Protein AF-A0A7Y5F0A9-F1 (afdb_monomer)

pLDDT: mean 89.22, std 11.42, range [37.16, 97.88]

Mean predicted aligned error: 9.32 Å

Nearest PDB structures (foldseek):
  7fz5-assembly1_A  TM=6.599E-01  e=3.466E+00  Homo sapiens
  3g5o-assembly1_C  TM=4.414E-01  e=1.499E+00  Mycobacterium tuberculosis H37Rv
  2ism-assembly1_A  TM=5.403E-01  e=3.665E+00  Thermus thermophilus HB8
  2la7-assembly1_A  TM=4.192E-01  e=3.466E+00  Paraburkholderia xenovorans LB400
  3g5o-assembly1_B  TM=4.591E-01  e=5.730E+00  Mycobacterium tuberculosis H37Rv

Radius of gyration: 37.08 Å; Cα contacts (8 Å, |Δi|>4): 409; chains: 1; bounding box: 108×44×101 Å

Secondary structure (DSSP, 8-state):
-------------------HHHHHHHS-B---TTTTTS--GGGS-GGGEEE-TTT--EEEEEE-TTS-EEEEETHHHH-GGG--SHHHHHHHHHHHHHHHSS--TTGGGSHHHHHHHHHHHHHHHHHHHHHHHHHH--HHHHHH----TT-HHHHHHHHHHHHHHHHHHHHHHHHHH-GGGTTTTTPEEEETTEEEEEEGGGGGHHHHTTB-TTT-PBPPGGGEEEEE-SSSEEEEEEETTEEEEEEEEEETTEEEEEEEEETTEEESSSHHHHHHHHHHHHHPPPPTT---HHHHHT-

Sequence (299 aa):
MKIKLTLTLVVIGFWACTSPQERASKTPVKNVCPDLGKLDEKQINPEAMFQDEHSREKLIAVQTKGNGIKFYDSYYFFNALKITEKFGFDKFTQIYLEVCGGESPNINSIPFVISEKEKRERFAKEETEWKKILKSKNLKTIYDWNPSEENTDLKKIVDKDWSELVNAKVLKYCKKTFPAFASKCEMSIVDSGGDTGYQLYHLFRISALARNPNTGEKIGKEEQKLISTNLGLEVYFNNDGREVSIVFKEFSRKLAIKGIKANGDYNPNGWEFLKNPLFESLSQYPKSDSWDFEFIDKI

Structure (mmCIF, N/CA/C/O backbone):
data_AF-A0A7Y5F0A9-F1
#
_entry.id   AF-A0A7Y5F0A9-F1
#
loop_
_atom_site.group_PDB
_atom_site.id
_atom_site.type_symbol
_atom_site.label_atom_id
_atom_site.label_alt_id
_atom_site.label_comp_id
_atom_site.label_asym_id
_atom_site.label_entity_id
_atom_site.label_seq_id
_atom_site.pdbx_PDB_ins_code
_atom_site.Cartn_x
_atom_site.Cartn_y
_atom_site.Cartn_z
_atom_site.occupancy
_atom_site.B_iso_or_equiv
_atom_site.auth_seq_id
_atom_site.auth_comp_id
_atom_site.auth_asym_id
_atom_site.auth_atom_id
_atom_site.pdbx_PDB_model_num
ATOM 1 N N . MET A 1 1 ? 83.064 -29.794 -60.040 1.00 41.25 1 MET A N 1
ATOM 2 C CA . MET A 1 1 ? 81.750 -29.975 -59.388 1.00 41.25 1 MET A CA 1
ATOM 3 C C . MET A 1 1 ? 81.476 -28.751 -58.516 1.00 41.25 1 MET A C 1
ATOM 5 O O . MET A 1 1 ? 82.149 -28.574 -57.512 1.00 41.25 1 MET A O 1
ATOM 9 N N . LYS A 1 2 ? 80.599 -27.839 -58.950 1.00 37.16 2 LYS A N 1
ATOM 10 C CA . LYS A 1 2 ? 80.151 -26.672 -58.169 1.00 37.16 2 LYS A CA 1
ATOM 11 C C . LYS A 1 2 ? 78.644 -26.558 -58.366 1.00 37.16 2 LYS A C 1
ATOM 13 O O . LYS A 1 2 ? 78.195 -26.145 -59.429 1.00 37.16 2 LYS A O 1
ATOM 18 N N . ILE A 1 3 ? 77.885 -27.005 -57.373 1.00 41.59 3 ILE A N 1
ATOM 19 C CA . ILE A 1 3 ? 76.426 -26.911 -57.356 1.00 41.59 3 ILE A CA 1
ATOM 20 C C . ILE A 1 3 ? 76.093 -25.485 -56.910 1.00 41.59 3 ILE A C 1
ATOM 22 O O . ILE A 1 3 ? 76.375 -25.107 -55.775 1.00 41.59 3 ILE A O 1
ATOM 26 N N . LYS A 1 4 ? 75.556 -24.669 -57.824 1.00 42.47 4 LYS A N 1
ATOM 27 C CA . LYS A 1 4 ? 74.940 -23.385 -57.476 1.00 42.47 4 LYS A CA 1
ATOM 28 C C . LYS A 1 4 ? 73.563 -23.685 -56.889 1.00 42.47 4 LYS A C 1
ATOM 30 O O . LYS A 1 4 ? 72.660 -24.095 -57.609 1.00 42.47 4 LYS A O 1
ATOM 35 N N . LEU A 1 5 ? 73.440 -23.509 -55.578 1.00 45.03 5 LEU A N 1
ATOM 36 C CA . LEU A 1 5 ? 72.178 -23.551 -54.854 1.00 45.03 5 LEU A CA 1
ATOM 37 C C . LEU A 1 5 ? 71.481 -22.196 -55.056 1.00 45.03 5 LEU A C 1
ATOM 39 O O . LEU A 1 5 ? 71.878 -21.193 -54.464 1.00 45.03 5 LEU A O 1
ATOM 43 N N . THR A 1 6 ? 70.493 -22.135 -55.945 1.00 49.84 6 THR A N 1
ATOM 44 C CA . THR A 1 6 ? 69.667 -20.936 -56.131 1.00 49.84 6 THR A CA 1
ATOM 45 C C . THR A 1 6 ? 68.619 -20.906 -55.020 1.00 49.84 6 THR A C 1
ATOM 47 O O . THR A 1 6 ? 67.633 -21.641 -55.053 1.00 49.84 6 THR A O 1
ATOM 50 N N . LEU A 1 7 ? 68.875 -20.094 -53.994 1.00 45.22 7 LEU A N 1
ATOM 51 C CA . LEU A 1 7 ? 67.975 -19.854 -52.869 1.00 45.22 7 LEU A CA 1
ATOM 52 C C . LEU A 1 7 ? 66.711 -19.145 -53.390 1.00 45.22 7 LEU A C 1
ATOM 54 O O . LEU A 1 7 ? 66.748 -17.963 -53.727 1.00 45.22 7 LEU A O 1
ATOM 58 N N . THR A 1 8 ? 65.603 -19.876 -53.501 1.00 53.78 8 THR A N 1
ATOM 59 C CA . THR A 1 8 ? 64.301 -19.295 -53.856 1.00 53.78 8 THR A CA 1
ATOM 60 C C . THR A 1 8 ? 63.702 -18.706 -52.585 1.00 53.78 8 THR A C 1
ATOM 62 O O . THR A 1 8 ? 63.296 -19.435 -51.683 1.00 53.78 8 THR A O 1
ATOM 65 N N . LEU A 1 9 ? 63.718 -17.378 -52.485 1.00 45.94 9 LEU A N 1
ATOM 66 C CA . LEU A 1 9 ? 63.157 -16.628 -51.368 1.00 45.94 9 LEU A CA 1
ATOM 67 C C . LEU A 1 9 ? 61.625 -16.673 -51.486 1.00 45.94 9 LEU A C 1
ATOM 69 O O . LEU A 1 9 ? 61.020 -15.891 -52.216 1.00 45.94 9 LEU A O 1
ATOM 73 N N . VAL A 1 10 ? 60.997 -17.640 -50.816 1.00 49.91 10 VAL A N 1
ATOM 74 C CA . VAL A 1 10 ? 59.539 -17.691 -50.662 1.00 49.91 10 VAL A CA 1
ATOM 75 C C . VAL A 1 10 ? 59.155 -16.573 -49.696 1.00 49.91 10 VAL A C 1
ATOM 77 O O . VAL A 1 10 ? 59.260 -16.715 -48.480 1.00 49.91 10 VAL A O 1
ATOM 80 N N . VAL A 1 11 ? 58.738 -15.433 -50.246 1.00 50.03 11 VAL A N 1
ATOM 81 C CA . VAL A 1 11 ? 58.027 -14.394 -49.497 1.00 50.03 11 VAL A CA 1
ATOM 82 C C . VAL A 1 11 ? 56.661 -14.976 -49.145 1.00 50.03 11 VAL A C 1
ATOM 84 O O . VAL A 1 11 ? 55.707 -14.882 -49.914 1.00 50.03 11 VAL A O 1
ATOM 87 N N . ILE A 1 12 ? 56.581 -15.643 -47.993 1.00 57.72 12 ILE A N 1
ATOM 88 C CA . ILE A 1 12 ? 55.310 -15.946 -47.340 1.00 57.72 12 ILE A CA 1
ATOM 89 C C . ILE A 1 12 ? 54.728 -14.584 -46.974 1.00 57.72 12 ILE A C 1
ATOM 91 O O . ILE A 1 12 ? 55.170 -13.942 -46.021 1.00 57.72 12 ILE A O 1
ATOM 95 N N . GLY A 1 13 ? 53.796 -14.096 -47.792 1.00 49.09 13 GLY A N 1
ATOM 96 C CA . GLY A 1 13 ? 53.020 -12.913 -47.467 1.00 49.09 13 GLY A CA 1
ATOM 97 C C . GLY A 1 13 ? 52.307 -13.170 -46.148 1.00 49.09 13 GLY A C 1
ATOM 98 O O . GLY A 1 13 ? 51.357 -13.948 -46.101 1.00 49.09 13 GLY A O 1
ATOM 99 N N . PHE A 1 14 ? 52.782 -12.530 -45.081 1.00 46.53 14 PHE A N 1
ATOM 100 C CA . PHE A 1 14 ? 52.035 -12.343 -43.848 1.00 46.53 14 PHE A CA 1
ATOM 101 C C . PHE A 1 14 ? 50.778 -11.544 -44.202 1.00 46.53 14 PHE A C 1
ATOM 103 O O . PHE A 1 14 ? 50.755 -10.317 -44.122 1.00 46.53 14 PHE A O 1
ATOM 110 N N . TRP A 1 15 ? 49.723 -12.235 -44.628 1.00 50.81 15 TRP A N 1
ATOM 111 C CA . TRP A 1 15 ? 48.370 -11.727 -44.475 1.00 50.81 15 TRP A CA 1
ATOM 112 C C . TRP A 1 15 ? 48.158 -11.639 -42.968 1.00 50.81 15 TRP A C 1
ATOM 114 O O . TRP A 1 15 ? 47.830 -12.628 -42.319 1.00 50.81 15 TRP A O 1
ATOM 124 N N . ALA A 1 16 ? 48.486 -10.484 -42.392 1.00 54.72 16 ALA A N 1
ATOM 125 C CA . ALA A 1 16 ? 48.242 -10.207 -40.992 1.00 54.72 16 ALA A CA 1
ATOM 126 C C . ALA A 1 16 ? 46.741 -10.396 -40.754 1.00 54.72 16 ALA A C 1
ATOM 128 O O . ALA A 1 16 ? 45.926 -9.606 -41.232 1.00 54.72 16 ALA A O 1
ATOM 129 N N . CYS A 1 17 ? 46.372 -11.479 -40.072 1.00 70.81 17 CYS A N 1
ATOM 130 C CA . CYS A 1 17 ? 45.013 -11.703 -39.609 1.00 70.81 17 CYS A CA 1
ATOM 131 C C . CYS A 1 17 ? 44.699 -10.632 -38.559 1.00 70.81 17 CYS A C 1
ATOM 133 O O . CYS A 1 17 ? 44.919 -10.838 -37.369 1.00 70.81 17 CYS A O 1
ATOM 135 N N . THR A 1 18 ? 44.235 -9.460 -38.996 1.00 82.50 18 THR A N 1
ATOM 136 C CA . THR A 1 18 ? 43.680 -8.448 -38.092 1.00 82.50 18 THR A CA 1
ATOM 137 C C . THR A 1 18 ? 42.451 -9.040 -37.425 1.00 82.50 18 THR A C 1
ATOM 139 O O . THR A 1 18 ? 41.603 -9.620 -38.114 1.00 82.50 18 THR A O 1
ATOM 142 N N . SER A 1 19 ? 42.337 -8.894 -36.106 1.00 91.19 19 SER A N 1
ATOM 143 C CA . SER A 1 19 ? 41.184 -9.430 -35.385 1.00 91.19 19 SER A CA 1
ATOM 144 C C . SER A 1 19 ? 39.882 -8.782 -35.891 1.00 91.19 19 SER A C 1
ATOM 146 O O . SER A 1 19 ? 39.900 -7.633 -36.356 1.00 91.19 19 SER A O 1
ATOM 148 N N . PRO A 1 20 ? 38.728 -9.473 -35.804 1.00 92.00 20 PRO A N 1
ATOM 149 C CA . PRO A 1 20 ? 37.440 -8.895 -36.191 1.00 92.00 20 PRO A CA 1
ATOM 150 C C . PRO A 1 20 ? 37.150 -7.549 -35.508 1.00 92.00 20 PRO A C 1
ATOM 152 O O . PRO A 1 20 ? 36.641 -6.632 -36.152 1.00 92.00 20 PRO A O 1
ATOM 155 N N . GLN A 1 21 ? 37.550 -7.404 -34.242 1.00 94.06 21 GLN A N 1
ATOM 156 C CA . GLN A 1 21 ? 37.420 -6.168 -33.469 1.00 94.06 21 GLN A CA 1
ATOM 157 C C . GLN A 1 21 ? 38.328 -5.041 -33.992 1.00 94.06 21 GLN A C 1
ATOM 159 O O . GLN A 1 21 ? 37.900 -3.886 -34.086 1.00 94.06 21 GLN A O 1
ATOM 164 N N . GLU A 1 22 ? 39.574 -5.351 -34.364 1.00 93.56 22 GLU A N 1
ATOM 165 C CA . GLU A 1 22 ? 40.506 -4.367 -34.925 1.00 93.56 22 GLU A CA 1
ATOM 166 C C . GLU A 1 22 ? 40.017 -3.868 -36.292 1.00 93.56 22 GLU A C 1
ATOM 168 O O . GLU A 1 22 ? 40.060 -2.670 -36.577 1.00 93.56 22 GLU A O 1
ATOM 173 N N . ARG A 1 23 ? 39.476 -4.769 -37.121 1.00 93.81 23 ARG A N 1
ATOM 174 C CA . ARG A 1 23 ? 38.841 -4.412 -38.397 1.00 93.81 23 ARG A CA 1
ATOM 175 C C . ARG A 1 23 ? 37.632 -3.493 -38.191 1.00 93.81 23 ARG A C 1
ATOM 177 O O . ARG A 1 23 ? 37.545 -2.458 -38.855 1.00 93.81 23 ARG A O 1
ATOM 184 N N . ALA A 1 24 ? 36.760 -3.817 -37.236 1.00 94.62 24 ALA A N 1
ATOM 185 C CA . ALA A 1 24 ? 35.599 -2.992 -36.910 1.00 94.62 24 ALA A CA 1
ATOM 186 C C . ALA A 1 24 ? 36.004 -1.596 -36.403 1.00 94.62 24 ALA A C 1
ATOM 188 O O . ALA A 1 24 ? 35.416 -0.593 -36.799 1.00 94.62 24 ALA A O 1
ATOM 189 N N . SER A 1 25 ? 37.083 -1.505 -35.619 1.00 95.06 25 SER A N 1
ATOM 190 C CA . SER A 1 25 ? 37.652 -0.226 -35.157 1.00 95.06 25 SER A CA 1
ATOM 191 C C . SER A 1 25 ? 38.150 0.662 -36.297 1.00 95.06 25 SER A C 1
ATOM 193 O O . SER A 1 25 ? 38.123 1.884 -36.186 1.00 95.06 25 SER A O 1
ATOM 195 N N . LYS A 1 26 ? 38.629 0.070 -37.397 1.00 95.00 26 LYS A N 1
ATOM 196 C CA . LYS A 1 26 ? 39.119 0.815 -38.568 1.00 95.00 26 LYS A CA 1
ATOM 197 C C . LYS A 1 26 ? 37.985 1.305 -39.469 1.00 95.00 26 LYS A C 1
ATOM 199 O O . LYS A 1 26 ? 38.184 2.242 -40.238 1.00 95.00 26 LYS A O 1
ATOM 204 N N . THR A 1 27 ? 36.803 0.703 -39.362 1.00 95.00 27 THR A N 1
ATOM 205 C CA . THR A 1 27 ? 35.647 0.973 -40.227 1.00 95.00 27 THR A CA 1
ATOM 206 C C . THR A 1 27 ? 34.366 1.250 -39.424 1.00 95.00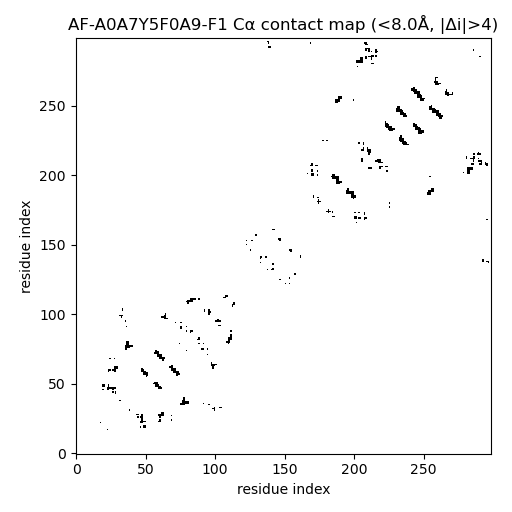 27 THR A C 1
ATOM 208 O O . THR A 1 27 ? 33.321 0.679 -39.729 1.00 95.00 27 THR A O 1
ATOM 211 N N . PRO A 1 28 ? 34.394 2.131 -38.400 1.00 95.69 28 PRO A N 1
ATOM 212 C CA . PRO A 1 28 ? 33.236 2.336 -37.541 1.00 95.69 28 PRO A CA 1
ATOM 213 C C . PRO A 1 28 ? 32.073 2.945 -38.327 1.00 95.69 28 PRO A C 1
ATOM 215 O O . PRO A 1 28 ? 32.271 3.785 -39.213 1.00 95.69 28 PRO A O 1
ATOM 218 N N . VAL A 1 29 ? 30.850 2.573 -37.955 1.00 94.75 29 VAL A N 1
ATOM 219 C CA . VAL A 1 29 ? 29.638 3.178 -38.513 1.00 94.75 29 VAL A CA 1
ATOM 220 C C . VAL A 1 29 ? 29.556 4.643 -38.083 1.00 94.75 29 VAL A C 1
ATOM 222 O O . VAL A 1 29 ? 29.847 4.994 -36.935 1.00 94.75 29 VAL A O 1
ATOM 225 N N . LYS A 1 30 ? 29.142 5.502 -39.015 1.00 92.56 30 LYS A N 1
ATOM 226 C CA . LYS A 1 30 ? 28.951 6.945 -38.820 1.00 92.56 30 LYS A CA 1
ATOM 227 C C . LYS A 1 30 ? 27.545 7.338 -39.261 1.00 92.56 30 LYS A C 1
ATOM 229 O O . LYS A 1 30 ? 26.944 6.639 -40.069 1.00 92.56 30 LYS A O 1
ATOM 234 N N . ASN A 1 31 ? 27.051 8.475 -38.770 1.00 88.62 31 ASN A N 1
ATOM 235 C CA . ASN A 1 31 ? 25.783 9.083 -39.206 1.00 88.62 31 ASN A CA 1
ATOM 236 C C . ASN A 1 31 ? 24.560 8.153 -39.089 1.00 88.62 31 ASN A C 1
ATOM 238 O O . ASN A 1 31 ? 23.694 8.137 -39.953 1.00 88.62 31 ASN A O 1
ATOM 242 N N . VAL A 1 32 ? 24.485 7.387 -38.001 1.00 93.06 32 VAL A N 1
ATOM 243 C CA . VAL A 1 32 ? 23.356 6.484 -37.700 1.00 93.06 32 VAL A CA 1
ATOM 244 C C . VAL A 1 32 ? 22.113 7.211 -37.181 1.00 93.06 32 VAL A C 1
ATOM 246 O O . VAL A 1 32 ? 21.050 6.618 -37.050 1.00 93.06 32 VAL A O 1
ATOM 249 N N . CYS A 1 33 ? 22.239 8.491 -36.848 1.00 93.88 33 CYS A N 1
ATOM 250 C CA . CYS A 1 33 ? 21.170 9.307 -36.286 1.00 93.88 33 CYS A CA 1
ATOM 251 C C . CYS A 1 33 ? 20.418 10.042 -37.409 1.00 93.88 33 CYS A C 1
ATOM 253 O O . CYS A 1 33 ? 21.063 10.486 -38.359 1.00 93.88 33 CYS A O 1
ATOM 255 N N . PRO A 1 34 ? 19.092 10.240 -37.296 1.00 93.50 34 PRO A N 1
ATOM 256 C CA . PRO A 1 34 ? 18.229 9.931 -36.148 1.00 93.50 34 PRO A CA 1
ATOM 257 C C . PRO A 1 34 ? 17.678 8.492 -36.123 1.00 93.50 34 PRO A C 1
ATOM 259 O O . PRO A 1 34 ? 16.856 8.161 -35.268 1.00 93.50 34 PRO A O 1
ATOM 262 N N . ASP A 1 35 ? 18.089 7.643 -37.066 1.00 94.50 35 ASP A N 1
ATOM 263 C CA . ASP A 1 35 ? 17.464 6.338 -37.301 1.00 94.50 35 ASP A CA 1
ATOM 264 C C . ASP A 1 35 ? 18.004 5.197 -36.422 1.00 94.50 35 ASP A C 1
ATOM 266 O O . ASP A 1 35 ? 17.515 4.069 -36.506 1.00 94.50 35 ASP A O 1
ATOM 270 N N . LEU A 1 36 ? 18.954 5.484 -35.526 1.00 94.88 36 LEU A N 1
ATOM 271 C CA . LEU A 1 36 ? 19.463 4.537 -34.536 1.00 94.88 36 LEU A CA 1
ATOM 272 C C . LEU A 1 36 ? 18.296 3.904 -33.762 1.00 94.88 36 LEU A C 1
ATOM 274 O O . LEU A 1 36 ? 17.460 4.600 -33.181 1.00 94.88 36 LEU A O 1
ATOM 278 N N . GLY A 1 37 ? 18.254 2.570 -33.765 1.00 93.81 37 GLY A N 1
ATOM 279 C CA . GLY A 1 37 ? 17.187 1.772 -33.161 1.00 93.81 37 GLY A CA 1
ATOM 280 C C . GLY A 1 37 ? 16.178 1.187 -34.146 1.00 93.81 37 GLY A C 1
ATOM 281 O O . GLY A 1 37 ? 15.405 0.311 -33.758 1.00 93.81 37 GLY A O 1
ATOM 282 N N . LYS A 1 38 ? 16.190 1.631 -35.405 1.00 94.62 38 LYS A N 1
ATOM 283 C CA . LYS A 1 38 ? 15.329 1.125 -36.489 1.00 94.62 38 LYS A CA 1
ATOM 284 C C . LYS A 1 38 ? 16.080 0.974 -37.818 1.00 94.62 38 LYS A C 1
ATOM 286 O O . LYS A 1 38 ? 15.457 0.970 -38.877 1.00 94.62 38 LYS A O 1
ATOM 291 N N . LEU A 1 39 ? 17.410 0.912 -37.764 1.00 93.44 39 LEU A N 1
ATOM 292 C CA . LEU A 1 39 ? 18.233 0.701 -38.951 1.00 93.44 39 LEU A CA 1
ATOM 293 C C . LEU A 1 39 ? 17.957 -0.695 -39.519 1.00 93.44 39 LEU A C 1
ATOM 295 O O . LEU A 1 39 ? 17.701 -1.636 -38.765 1.00 93.44 39 LEU A O 1
ATOM 299 N N . ASP A 1 40 ? 18.041 -0.842 -40.839 1.00 92.25 40 ASP A N 1
ATOM 300 C CA . ASP A 1 40 ? 18.136 -2.169 -41.444 1.00 92.25 40 ASP A CA 1
ATOM 301 C C . ASP A 1 40 ? 19.587 -2.641 -41.304 1.00 92.25 40 ASP A C 1
ATOM 303 O O . ASP A 1 40 ? 20.528 -1.917 -41.633 1.00 92.25 40 ASP A O 1
ATOM 307 N N . GLU A 1 41 ? 19.785 -3.864 -40.822 1.00 92.38 41 GLU A N 1
ATOM 308 C CA . GLU A 1 41 ? 21.108 -4.475 -40.696 1.00 92.38 41 GLU A CA 1
ATOM 309 C C . GLU A 1 41 ? 21.886 -4.451 -42.021 1.00 92.38 41 GLU A C 1
ATOM 311 O O . GLU A 1 41 ? 23.102 -4.266 -42.026 1.00 92.38 41 GLU A O 1
ATOM 316 N N . LYS A 1 42 ? 21.182 -4.542 -43.157 1.00 91.81 42 LYS A N 1
ATOM 317 C CA . LYS A 1 42 ? 21.770 -4.464 -44.504 1.00 91.81 42 LYS A CA 1
ATOM 318 C C . LYS A 1 42 ? 22.364 -3.094 -44.840 1.00 91.81 42 LYS A C 1
ATOM 320 O O . LYS A 1 42 ? 23.145 -2.995 -45.782 1.00 91.81 42 LYS A O 1
ATOM 325 N N . GLN A 1 43 ? 21.987 -2.043 -44.113 1.00 88.62 43 GLN A N 1
ATOM 326 C CA . GLN A 1 43 ? 22.520 -0.688 -44.293 1.00 88.62 43 GLN A CA 1
ATOM 327 C C . GLN A 1 43 ? 23.846 -0.481 -43.552 1.00 88.62 43 GLN A C 1
ATOM 329 O O . GLN A 1 43 ? 24.516 0.529 -43.767 1.00 88.62 43 GLN A O 1
ATOM 334 N N . ILE A 1 44 ? 24.238 -1.418 -42.686 1.00 92.88 44 ILE A N 1
ATOM 335 C CA . ILE A 1 44 ? 25.475 -1.337 -41.917 1.00 92.88 44 ILE A CA 1
ATOM 336 C C . ILE A 1 44 ? 26.585 -2.086 -42.636 1.00 92.88 44 ILE A C 1
ATOM 338 O O . ILE A 1 44 ? 26.414 -3.233 -43.042 1.00 92.88 44 ILE A O 1
ATOM 342 N N . ASN A 1 45 ? 27.752 -1.443 -42.751 1.00 92.00 45 ASN A N 1
ATOM 343 C CA . ASN A 1 45 ? 28.952 -2.098 -43.254 1.00 92.00 45 ASN A CA 1
ATOM 344 C C . ASN A 1 45 ? 29.245 -3.351 -42.402 1.00 92.00 45 ASN A C 1
ATOM 346 O O . ASN A 1 45 ? 29.517 -3.202 -41.206 1.00 92.00 45 ASN A O 1
ATOM 350 N N . PRO A 1 46 ? 29.241 -4.567 -42.980 1.00 91.94 46 PRO A N 1
ATOM 351 C CA . PRO A 1 46 ? 29.524 -5.791 -42.237 1.00 91.94 46 PRO A CA 1
ATOM 352 C C . PRO A 1 46 ? 30.892 -5.785 -41.547 1.00 91.94 46 PRO A C 1
ATOM 354 O O . PRO A 1 46 ? 31.052 -6.435 -40.520 1.00 91.94 46 PRO A O 1
ATOM 357 N N . GLU A 1 47 ? 31.868 -5.035 -42.068 1.00 94.62 47 GLU A N 1
ATOM 358 C CA . GLU A 1 47 ? 33.199 -4.918 -41.459 1.00 94.62 47 GLU A CA 1
ATOM 359 C C . GLU A 1 47 ? 33.194 -4.164 -40.127 1.00 94.62 47 GLU A C 1
ATOM 361 O O . GLU A 1 47 ? 34.078 -4.399 -39.305 1.00 94.62 47 GLU A O 1
ATOM 366 N N . ALA A 1 48 ? 32.176 -3.331 -39.886 1.00 95.19 48 ALA A N 1
ATOM 367 C CA . ALA A 1 48 ? 31.964 -2.621 -38.628 1.00 95.19 48 ALA A CA 1
ATOM 368 C C . ALA A 1 48 ? 31.363 -3.518 -37.531 1.00 95.19 48 ALA A C 1
ATOM 370 O O . ALA A 1 48 ? 31.193 -3.068 -36.397 1.00 95.19 48 ALA A O 1
ATOM 371 N N . MET A 1 49 ? 31.006 -4.764 -37.863 1.00 96.00 49 MET A N 1
ATOM 372 C CA . MET A 1 49 ? 30.347 -5.706 -36.965 1.00 96.00 49 MET A CA 1
ATOM 373 C C . MET A 1 49 ? 31.213 -6.940 -36.714 1.00 96.00 49 MET A C 1
ATOM 375 O O . MET A 1 49 ? 31.910 -7.436 -37.601 1.00 96.00 49 MET A O 1
ATOM 379 N N . PHE A 1 50 ? 31.134 -7.483 -35.505 1.00 95.69 50 PHE A N 1
ATOM 380 C CA . PHE A 1 50 ? 31.736 -8.772 -35.165 1.00 95.69 50 PHE A CA 1
ATOM 381 C C . PHE A 1 50 ? 30.961 -9.446 -34.032 1.00 95.69 50 PHE A C 1
ATOM 383 O O . PHE A 1 50 ? 30.131 -8.819 -33.378 1.00 95.69 50 PHE A O 1
ATOM 390 N N . GLN A 1 51 ? 31.212 -10.734 -33.820 1.00 96.19 51 GLN A N 1
ATOM 391 C CA . GLN A 1 51 ? 30.705 -11.456 -32.660 1.00 96.19 51 GLN A CA 1
ATOM 392 C C . GLN A 1 51 ? 31.793 -11.490 -31.591 1.00 96.19 51 GLN A C 1
ATOM 394 O O . GLN A 1 51 ? 32.911 -11.916 -31.877 1.00 96.19 51 GLN A O 1
ATOM 399 N N . ASP A 1 52 ? 31.478 -11.018 -30.389 1.00 93.19 52 ASP A N 1
ATOM 400 C CA . ASP A 1 52 ? 32.400 -11.082 -29.261 1.00 93.19 52 ASP A CA 1
ATOM 401 C C . ASP A 1 52 ? 32.564 -12.534 -28.792 1.00 93.19 52 ASP A C 1
ATOM 403 O O . ASP A 1 52 ? 31.582 -13.247 -28.587 1.00 93.19 52 ASP A O 1
ATOM 407 N N . GLU A 1 53 ? 33.803 -12.994 -28.635 1.00 90.19 53 GLU A N 1
ATOM 408 C CA . GLU A 1 53 ? 34.084 -14.396 -28.303 1.00 90.19 53 GLU A CA 1
ATOM 409 C C . GLU A 1 53 ? 33.683 -14.764 -26.865 1.00 90.19 53 GLU A C 1
ATOM 411 O O . GLU A 1 53 ? 33.385 -15.929 -26.591 1.00 90.19 53 GLU A O 1
ATOM 416 N N . HIS A 1 54 ? 33.630 -13.786 -25.954 1.00 91.00 54 HIS A N 1
ATOM 417 C CA . HIS A 1 54 ? 33.318 -14.011 -24.544 1.00 91.00 54 HIS A CA 1
ATOM 418 C C . HIS A 1 54 ? 31.814 -13.918 -24.284 1.00 91.00 54 HIS A C 1
ATOM 420 O O . HIS A 1 54 ? 31.239 -14.828 -23.685 1.00 91.00 54 HIS A O 1
ATOM 426 N N . SER A 1 55 ? 31.163 -12.842 -24.738 1.00 91.31 55 SER A N 1
ATOM 427 C CA . SER A 1 55 ? 29.728 -12.629 -24.512 1.00 91.31 55 SER A CA 1
ATOM 428 C C . SER A 1 55 ? 28.844 -13.326 -25.546 1.00 91.31 55 SER A C 1
ATOM 430 O O . SER A 1 55 ? 27.658 -13.535 -25.294 1.00 91.31 55 SER A O 1
ATOM 432 N N . ARG A 1 56 ? 29.407 -13.715 -26.702 1.00 91.94 56 ARG A N 1
ATOM 433 C CA . ARG A 1 56 ? 28.687 -14.195 -27.899 1.00 91.94 56 ARG A CA 1
ATOM 434 C C . ARG A 1 56 ? 27.717 -13.175 -28.495 1.00 91.94 56 ARG A C 1
ATOM 436 O O . ARG A 1 56 ? 26.984 -13.520 -29.426 1.00 91.94 56 ARG A O 1
ATOM 443 N N . GLU A 1 57 ? 27.716 -11.942 -27.998 1.00 93.38 57 GLU A N 1
ATOM 444 C CA . GLU A 1 57 ? 26.892 -10.858 -28.516 1.00 93.38 57 GLU A CA 1
ATOM 445 C C . GLU A 1 57 ? 27.461 -10.357 -29.843 1.00 93.38 57 GLU A C 1
ATOM 447 O O . GLU A 1 57 ? 28.672 -10.359 -30.083 1.00 93.38 57 GLU A O 1
ATOM 452 N N . LYS A 1 58 ? 26.573 -9.904 -30.725 1.00 95.62 58 LYS A N 1
ATOM 453 C CA . LYS A 1 58 ? 26.974 -9.246 -31.964 1.00 95.62 58 LYS A CA 1
ATOM 454 C C . LYS A 1 58 ? 27.165 -7.762 -31.682 1.00 95.62 58 LYS A C 1
ATOM 456 O O . LYS A 1 58 ? 26.195 -7.066 -31.391 1.00 95.62 58 LYS A O 1
ATOM 461 N N . LEU A 1 59 ? 28.400 -7.285 -31.783 1.00 96.94 59 LEU A N 1
ATOM 462 C CA . LEU A 1 59 ? 28.778 -5.906 -31.500 1.00 96.94 59 LEU A CA 1
ATOM 463 C C . LEU A 1 59 ? 28.962 -5.097 -32.789 1.00 96.94 59 LEU A C 1
ATOM 465 O O . LEU A 1 59 ? 29.388 -5.628 -33.816 1.00 96.94 59 LEU A O 1
ATOM 469 N N . ILE A 1 60 ? 28.671 -3.798 -32.716 1.00 96.62 60 ILE A N 1
ATOM 470 C CA . ILE A 1 60 ? 28.903 -2.809 -33.775 1.00 96.62 60 ILE A CA 1
ATOM 471 C C . ILE A 1 60 ? 29.882 -1.755 -33.264 1.00 96.62 60 ILE A C 1
ATOM 473 O O . ILE A 1 60 ? 29.667 -1.174 -32.198 1.00 96.62 60 ILE A O 1
ATOM 477 N N . ALA A 1 61 ? 30.932 -1.481 -34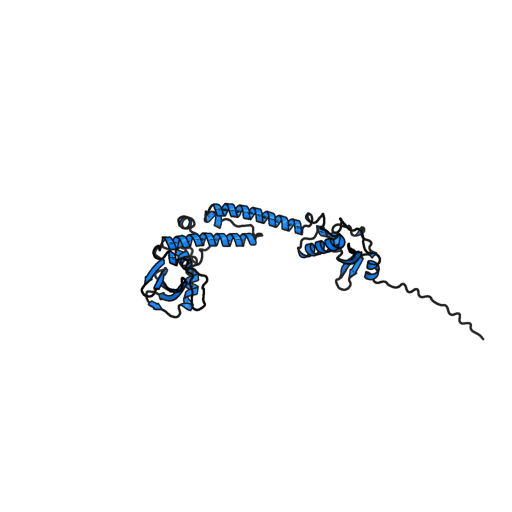.037 1.00 97.25 61 ALA A N 1
ATOM 478 C CA . ALA A 1 61 ? 31.821 -0.346 -33.824 1.00 97.25 61 ALA A CA 1
ATOM 479 C C . ALA A 1 61 ? 31.185 0.937 -34.367 1.00 97.25 61 ALA A C 1
ATOM 481 O O . ALA A 1 61 ? 30.851 1.024 -35.550 1.00 97.25 61 ALA A O 1
ATOM 482 N N . VAL A 1 62 ? 31.038 1.953 -33.519 1.00 96.62 62 VAL A N 1
ATOM 483 C CA . VAL A 1 62 ? 30.349 3.202 -33.868 1.00 96.62 62 VAL A CA 1
ATOM 484 C C . VAL A 1 62 ? 31.158 4.402 -33.419 1.00 96.62 62 VAL A C 1
ATOM 486 O O . VAL A 1 62 ? 31.705 4.427 -32.314 1.00 96.62 62 VAL A O 1
ATOM 489 N N . GLN A 1 63 ? 31.217 5.417 -34.280 1.00 95.75 63 GLN A N 1
ATOM 490 C CA . GLN A 1 63 ? 31.763 6.715 -33.912 1.00 95.75 63 GLN A CA 1
ATOM 491 C C . GLN A 1 63 ? 30.722 7.489 -33.093 1.00 95.75 63 GLN A C 1
ATOM 493 O O . GLN A 1 63 ? 29.657 7.847 -33.590 1.00 95.75 63 GLN A O 1
ATOM 498 N N . THR A 1 64 ? 31.039 7.737 -31.826 1.00 94.44 64 THR A N 1
ATOM 499 C CA . THR A 1 64 ? 30.206 8.526 -30.907 1.00 94.44 64 THR A CA 1
ATOM 500 C C . THR A 1 64 ? 30.274 10.019 -31.227 1.00 94.44 64 THR A C 1
ATOM 502 O O . THR A 1 64 ? 31.211 10.483 -31.883 1.00 94.44 64 THR A O 1
ATOM 505 N N . LYS A 1 65 ? 29.339 10.810 -30.683 1.00 89.94 65 LYS A N 1
ATOM 506 C CA . LYS A 1 65 ? 29.350 12.279 -30.815 1.00 89.94 65 LYS A CA 1
ATOM 507 C C . LYS A 1 65 ? 30.628 12.925 -30.262 1.00 89.94 65 LYS A C 1
ATOM 509 O O . LYS A 1 65 ? 31.045 13.973 -30.741 1.00 89.94 65 LYS A O 1
ATOM 514 N N . GLY A 1 66 ? 31.273 12.283 -29.285 1.00 88.62 66 GLY A N 1
ATOM 515 C CA . GLY A 1 66 ? 32.571 12.691 -28.737 1.00 88.62 66 GLY A CA 1
ATOM 516 C C . GLY A 1 66 ? 33.776 12.319 -29.609 1.00 88.62 66 GLY A C 1
ATOM 517 O O 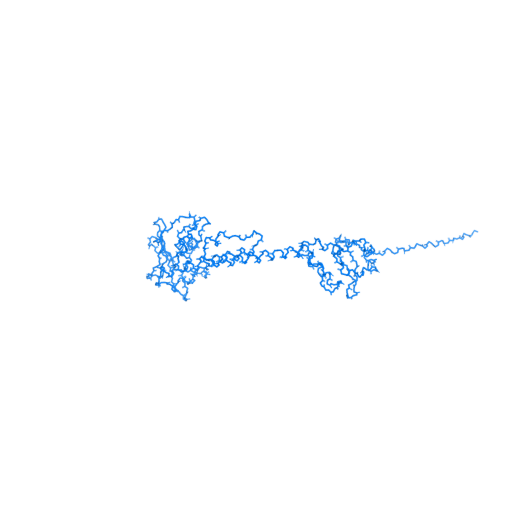. GLY A 1 66 ? 34.902 12.386 -29.130 1.00 88.62 66 GLY A O 1
ATOM 518 N N . ASN A 1 67 ? 33.559 11.878 -30.853 1.00 87.38 67 ASN A N 1
ATOM 519 C CA . ASN A 1 67 ? 34.568 11.366 -31.787 1.00 87.38 67 ASN A CA 1
ATOM 520 C C . ASN A 1 67 ? 35.321 10.102 -31.330 1.00 87.38 67 ASN A C 1
ATOM 522 O O . ASN A 1 67 ? 36.201 9.633 -32.049 1.00 87.38 67 ASN A O 1
ATOM 526 N N . GLY A 1 68 ? 34.965 9.512 -30.186 1.00 93.44 68 GLY A N 1
ATOM 527 C CA . GLY A 1 68 ? 35.487 8.218 -29.747 1.00 93.44 68 GLY A CA 1
ATOM 528 C C . GLY A 1 68 ? 34.794 7.056 -30.455 1.00 93.44 68 GLY A C 1
ATOM 529 O O . GLY A 1 68 ? 33.610 7.153 -30.787 1.00 93.44 68 GLY A O 1
ATOM 530 N N . ILE A 1 69 ? 35.512 5.951 -30.657 1.00 96.31 69 ILE A N 1
ATOM 531 C CA . ILE A 1 69 ? 34.946 4.698 -31.170 1.00 96.31 69 ILE A CA 1
ATOM 532 C C . ILE A 1 69 ? 34.566 3.819 -29.984 1.00 96.31 69 ILE A C 1
ATOM 534 O O . ILE A 1 69 ? 35.388 3.578 -29.099 1.00 96.31 69 ILE A O 1
ATOM 538 N N . LYS A 1 70 ? 33.320 3.349 -29.967 1.00 96.56 70 LYS A N 1
ATOM 539 C CA . LYS A 1 70 ? 32.811 2.417 -28.959 1.00 96.56 70 LYS A CA 1
ATOM 540 C C . LYS A 1 70 ? 32.124 1.234 -29.625 1.00 96.56 70 LYS A C 1
ATOM 542 O O . LYS A 1 70 ? 31.714 1.316 -30.782 1.00 96.56 70 LYS A O 1
ATOM 547 N N . PHE A 1 71 ? 32.011 0.148 -28.871 1.00 96.56 71 PHE A N 1
ATOM 548 C CA . PHE A 1 71 ? 31.342 -1.073 -29.292 1.00 96.56 71 PHE A CA 1
ATOM 549 C C . PHE A 1 71 ? 30.056 -1.238 -28.504 1.00 96.56 71 PHE A C 1
ATOM 551 O O . PHE A 1 71 ? 30.061 -1.124 -27.278 1.00 96.56 71 PHE A O 1
ATOM 558 N N . TYR A 1 72 ? 28.971 -1.514 -29.210 1.00 96.56 72 TYR A N 1
ATOM 559 C CA . TYR A 1 72 ? 27.658 -1.699 -28.613 1.00 96.56 72 TYR A CA 1
ATOM 560 C C . TYR A 1 72 ? 26.988 -2.930 -29.197 1.00 96.56 72 TYR A C 1
ATOM 562 O O . TYR A 1 72 ? 27.227 -3.273 -30.353 1.00 96.56 72 TYR A O 1
ATOM 570 N N . ASP A 1 73 ? 26.114 -3.554 -28.417 1.00 96.19 73 ASP A N 1
ATOM 571 C CA . ASP A 1 73 ? 25.257 -4.626 -28.905 1.00 96.19 73 ASP A CA 1
ATOM 572 C C . ASP A 1 73 ? 24.380 -4.124 -30.066 1.00 96.19 73 ASP A C 1
ATOM 574 O O . ASP A 1 73 ? 23.619 -3.155 -29.949 1.00 96.19 73 ASP A O 1
ATOM 578 N N . SER A 1 74 ? 24.514 -4.809 -31.200 1.00 95.94 74 SER A N 1
ATOM 579 C CA . SER A 1 74 ? 23.792 -4.564 -32.446 1.00 95.94 74 SER A CA 1
ATOM 580 C C . SER A 1 74 ? 22.275 -4.596 -32.283 1.00 95.94 74 SER A C 1
ATOM 582 O O . SER A 1 74 ? 21.569 -3.918 -33.032 1.00 95.94 74 SER A O 1
ATOM 584 N N . TYR A 1 75 ? 21.755 -5.311 -31.280 1.00 95.75 75 TYR A N 1
ATOM 585 C CA . TYR A 1 75 ? 20.326 -5.361 -30.996 1.00 95.75 75 TYR A CA 1
ATOM 586 C C . TYR A 1 75 ? 19.720 -3.955 -30.873 1.00 95.75 75 TYR A C 1
ATOM 588 O O . TYR A 1 75 ? 18.686 -3.673 -31.480 1.00 95.75 75 TYR A O 1
ATOM 596 N N . TYR A 1 76 ? 20.398 -3.041 -30.173 1.00 96.00 76 TYR A N 1
ATOM 597 C CA . TYR A 1 76 ? 19.911 -1.678 -29.931 1.00 96.00 76 TYR A CA 1
ATOM 598 C C . TYR A 1 76 ? 19.982 -0.762 -31.158 1.00 96.00 76 TYR A C 1
ATOM 600 O O . TYR A 1 76 ? 19.377 0.307 -31.147 1.00 96.00 76 TYR A O 1
ATOM 608 N N . PHE A 1 77 ? 20.679 -1.170 -32.222 1.00 95.25 77 PHE A N 1
ATOM 609 C CA . PHE A 1 77 ? 20.756 -0.426 -33.483 1.00 95.25 77 PHE A CA 1
ATOM 610 C C . PHE A 1 77 ? 19.581 -0.739 -34.408 1.00 95.25 77 PHE A C 1
ATOM 612 O O . PHE A 1 77 ? 19.147 0.134 -35.164 1.00 95.25 77 PHE A O 1
ATOM 619 N N . PHE A 1 78 ? 19.048 -1.957 -34.311 1.00 94.81 78 PHE A N 1
ATOM 620 C CA . PHE A 1 78 ? 18.064 -2.492 -35.253 1.00 94.81 78 PHE A CA 1
ATOM 621 C C . PHE A 1 78 ? 16.682 -2.723 -34.633 1.00 94.81 78 PHE A C 1
ATOM 623 O O . PHE A 1 78 ? 15.675 -2.692 -35.333 1.00 94.81 78 PHE A O 1
ATOM 630 N N . ASN A 1 79 ? 16.617 -2.987 -33.324 1.00 95.19 79 ASN A N 1
ATOM 631 C CA . ASN A 1 79 ? 15.428 -3.538 -32.672 1.00 95.19 79 ASN A CA 1
ATOM 632 C C . ASN A 1 79 ? 14.922 -2.690 -31.495 1.00 95.19 79 ASN A C 1
ATOM 634 O O . ASN A 1 79 ? 14.242 -3.216 -30.614 1.00 95.19 79 ASN A O 1
ATOM 638 N N . ALA A 1 80 ? 15.184 -1.380 -31.468 1.00 93.50 80 ALA A N 1
ATOM 639 C CA . ALA A 1 80 ? 14.682 -0.524 -30.389 1.00 93.50 80 ALA A CA 1
ATOM 640 C C . ALA A 1 80 ? 13.146 -0.524 -30.308 1.00 93.50 80 ALA A C 1
ATOM 642 O O . ALA A 1 80 ? 12.576 -0.524 -29.220 1.00 93.50 80 ALA A O 1
ATOM 643 N N . LEU A 1 81 ? 12.468 -0.642 -31.455 1.00 94.69 81 LEU A N 1
ATOM 644 C CA . LEU A 1 81 ? 11.006 -0.762 -31.542 1.00 94.69 81 LEU A CA 1
ATOM 645 C C . LEU A 1 81 ? 10.453 -2.115 -31.060 1.00 94.69 81 LEU A C 1
ATOM 647 O O . LEU A 1 81 ? 9.246 -2.323 -31.078 1.00 94.69 81 LEU A O 1
ATOM 651 N N . LYS A 1 82 ? 11.315 -3.040 -30.629 1.00 96.50 82 LYS A N 1
ATOM 652 C CA . LYS A 1 82 ? 10.931 -4.324 -30.023 1.00 96.50 82 LYS A CA 1
ATOM 653 C C . LYS A 1 82 ? 11.265 -4.387 -28.532 1.00 96.50 82 LYS A C 1
ATOM 655 O O . LYS A 1 82 ? 11.064 -5.421 -27.906 1.00 96.50 82 LYS A O 1
ATOM 660 N N . ILE A 1 83 ? 11.791 -3.307 -27.951 1.00 97.44 83 ILE A N 1
ATOM 661 C CA . ILE A 1 83 ? 12.134 -3.255 -26.528 1.00 97.44 83 ILE A CA 1
ATOM 662 C C . ILE A 1 83 ? 10.853 -3.188 -25.696 1.00 97.44 83 ILE A C 1
ATOM 664 O O . ILE A 1 83 ? 10.107 -2.209 -25.752 1.00 97.44 83 ILE A O 1
ATOM 668 N N . THR A 1 84 ? 10.634 -4.221 -24.888 1.00 97.12 84 THR A N 1
ATOM 669 C CA . THR A 1 84 ? 9.493 -4.351 -23.968 1.00 97.12 84 THR A CA 1
ATOM 670 C C . THR A 1 84 ? 9.882 -4.182 -22.500 1.00 97.12 84 THR A C 1
ATOM 672 O O . THR A 1 84 ? 9.009 -3.997 -21.658 1.00 97.12 84 THR A O 1
ATOM 675 N N . GLU A 1 85 ? 11.176 -4.215 -22.178 1.00 97.44 85 GLU A N 1
ATOM 676 C CA . GLU A 1 85 ? 11.677 -4.213 -20.803 1.00 97.44 85 GLU A CA 1
ATOM 677 C C . GLU A 1 85 ? 12.448 -2.937 -20.456 1.00 97.44 85 GLU A C 1
ATOM 679 O O . GLU A 1 85 ? 13.174 -2.381 -21.285 1.00 97.44 85 GLU A O 1
ATOM 684 N N . LYS A 1 86 ? 12.367 -2.533 -19.180 1.00 96.56 86 LYS A N 1
ATOM 685 C CA . LYS A 1 86 ? 13.042 -1.338 -18.654 1.00 96.56 86 LYS A CA 1
ATOM 686 C C . LYS A 1 86 ? 14.550 -1.367 -18.891 1.00 96.56 86 LYS A C 1
ATOM 688 O O . LYS A 1 86 ? 15.118 -0.377 -19.327 1.00 96.56 86 LYS A O 1
ATOM 693 N N . PHE A 1 87 ? 15.199 -2.500 -18.632 1.00 96.81 87 PHE A N 1
ATOM 694 C CA . PHE A 1 87 ? 16.647 -2.619 -18.796 1.00 96.81 87 PHE A CA 1
ATOM 695 C C . PHE A 1 87 ? 17.087 -2.401 -20.249 1.00 96.81 87 PHE A C 1
ATOM 697 O O . PHE A 1 87 ? 18.052 -1.682 -20.504 1.00 96.81 87 PHE A O 1
ATOM 704 N N . GLY A 1 88 ? 16.353 -2.977 -21.207 1.00 96.75 88 GLY A N 1
ATOM 705 C CA . GLY A 1 88 ? 16.605 -2.745 -22.627 1.00 96.75 88 GLY A CA 1
ATOM 706 C C . GLY A 1 88 ? 16.382 -1.281 -23.012 1.00 96.75 88 GLY A C 1
ATOM 707 O O . GLY A 1 88 ? 17.174 -0.712 -23.759 1.00 96.75 88 GLY A O 1
ATOM 708 N N . PHE A 1 89 ? 15.345 -0.645 -22.463 1.00 97.62 89 PHE A N 1
ATOM 709 C CA . PHE A 1 89 ? 15.062 0.769 -22.702 1.00 97.62 89 PHE A CA 1
ATOM 710 C C . PHE A 1 89 ? 16.158 1.688 -22.140 1.00 97.62 89 PHE A C 1
ATOM 712 O O . PHE A 1 89 ? 16.640 2.576 -22.845 1.00 97.62 89 PHE A O 1
ATOM 719 N N . ASP A 1 90 ? 16.610 1.439 -20.911 1.00 97.69 90 ASP A N 1
ATOM 720 C CA . ASP A 1 90 ? 17.698 2.185 -20.271 1.00 97.69 90 ASP A CA 1
ATOM 721 C C . ASP A 1 90 ? 19.004 2.047 -21.076 1.00 97.69 90 ASP A C 1
ATOM 723 O O . ASP A 1 90 ? 19.683 3.036 -21.355 1.00 97.69 90 ASP A O 1
ATOM 727 N N . LYS A 1 91 ? 19.325 0.832 -21.542 1.00 97.00 91 LYS A N 1
ATOM 728 C CA . LYS A 1 91 ? 20.478 0.598 -22.426 1.00 97.00 91 LYS A CA 1
ATOM 729 C C . LYS A 1 91 ? 20.357 1.354 -23.747 1.00 97.00 91 LYS A C 1
ATOM 731 O O . LYS A 1 91 ? 21.301 2.029 -24.152 1.00 97.00 91 LYS A O 1
ATOM 736 N N . PHE A 1 92 ? 19.207 1.269 -24.416 1.00 97.75 92 PHE A N 1
ATOM 737 C CA . PHE A 1 92 ? 18.972 1.981 -25.671 1.00 97.75 92 PHE A CA 1
ATOM 738 C C . PHE A 1 92 ? 19.132 3.494 -25.510 1.00 97.75 92 PHE A C 1
ATOM 740 O O . PHE A 1 92 ? 19.828 4.125 -26.302 1.00 97.75 92 PHE A O 1
ATOM 747 N N . THR A 1 93 ? 18.511 4.075 -24.484 1.00 97.44 93 THR A N 1
ATOM 748 C CA . THR A 1 93 ? 18.568 5.523 -24.238 1.00 97.44 93 THR A CA 1
ATOM 749 C C . THR A 1 93 ? 19.988 5.992 -23.939 1.00 97.44 93 THR A C 1
ATOM 751 O O . THR A 1 93 ? 20.403 7.020 -24.474 1.00 97.44 93 THR A O 1
ATOM 754 N N . GLN A 1 94 ? 20.772 5.215 -23.185 1.00 96.88 94 GLN A N 1
ATOM 755 C CA . GLN A 1 94 ? 22.192 5.497 -22.973 1.00 96.88 94 GLN A CA 1
ATOM 756 C C . GLN A 1 94 ? 22.986 5.466 -24.289 1.00 96.88 94 GLN A C 1
ATOM 758 O O . GLN A 1 94 ? 23.722 6.408 -24.583 1.00 96.88 94 GLN A O 1
ATOM 763 N N . ILE A 1 95 ? 22.825 4.414 -25.098 1.00 96.56 95 ILE A N 1
ATOM 764 C CA . ILE A 1 95 ? 23.511 4.289 -26.395 1.00 96.56 95 ILE A CA 1
ATOM 765 C C . ILE A 1 95 ? 23.137 5.463 -27.303 1.00 96.56 95 ILE A C 1
ATOM 767 O O . ILE A 1 95 ? 24.012 6.110 -27.877 1.00 96.56 95 ILE A O 1
ATOM 771 N N . TYR A 1 96 ? 21.845 5.778 -27.402 1.00 97.12 96 TYR A N 1
ATOM 772 C CA . TYR A 1 96 ? 21.356 6.882 -28.220 1.00 97.12 96 TYR A CA 1
ATOM 773 C C . TYR A 1 96 ? 21.935 8.223 -27.748 1.00 97.12 96 TYR A C 1
ATOM 775 O O . TYR A 1 96 ? 22.374 9.027 -28.571 1.00 97.12 96 TYR A O 1
ATOM 783 N N . LEU A 1 97 ? 22.008 8.462 -26.436 1.00 96.00 97 LEU A N 1
ATOM 784 C CA . LEU A 1 97 ? 22.606 9.673 -25.878 1.00 96.00 97 LEU A CA 1
ATOM 785 C C . LEU A 1 97 ? 24.097 9.791 -26.228 1.00 96.00 97 LEU A C 1
ATOM 787 O O . LEU A 1 97 ? 24.544 10.861 -26.635 1.00 96.00 97 LEU A O 1
ATOM 791 N N . GLU A 1 98 ? 24.867 8.710 -26.113 1.00 95.25 98 GLU A N 1
ATOM 792 C CA . GLU A 1 98 ? 26.304 8.718 -26.421 1.00 95.25 98 GLU A CA 1
ATOM 793 C C . GLU A 1 98 ? 26.591 8.882 -27.925 1.00 95.25 98 GLU A C 1
ATOM 795 O O . GLU A 1 98 ? 27.541 9.569 -28.322 1.00 95.25 98 GLU A O 1
ATOM 800 N N . VAL A 1 99 ? 25.767 8.269 -28.776 1.00 95.69 99 VAL A N 1
ATOM 801 C CA . VAL A 1 99 ? 25.963 8.263 -30.231 1.00 95.69 99 VAL A CA 1
ATOM 802 C C . VAL A 1 99 ? 25.368 9.507 -30.894 1.00 95.69 99 VAL A C 1
ATOM 804 O O . VAL A 1 99 ? 26.040 10.151 -31.697 1.00 95.69 99 VAL A O 1
ATOM 807 N N . CYS A 1 100 ? 24.138 9.880 -30.539 1.00 95.06 100 CYS A N 1
ATOM 808 C CA . CYS A 1 100 ? 23.372 10.947 -31.190 1.00 95.06 100 CYS A CA 1
ATOM 809 C C . CYS A 1 100 ? 23.310 12.250 -30.375 1.00 95.06 100 CYS A C 1
ATOM 811 O O . CYS A 1 100 ? 23.085 13.324 -30.937 1.00 95.06 100 CYS A O 1
ATOM 813 N N . GLY A 1 101 ? 23.554 12.202 -29.062 1.00 90.88 101 GLY A N 1
ATOM 814 C CA . GLY A 1 101 ? 23.630 13.387 -28.203 1.00 90.88 101 GLY A CA 1
ATOM 815 C C . GLY A 1 101 ? 22.310 14.117 -28.005 1.00 90.88 101 GLY A C 1
ATOM 816 O O . GLY A 1 101 ? 22.261 15.329 -28.224 1.00 90.88 101 GLY A O 1
ATOM 817 N N . GLY A 1 102 ? 21.287 13.375 -27.587 1.00 91.38 102 GLY A N 1
ATOM 818 C CA . GLY A 1 102 ? 19.948 13.851 -27.256 1.00 91.38 102 GLY A CA 1
ATOM 819 C C . GLY A 1 102 ? 18.998 12.674 -27.028 1.00 91.38 102 GLY A C 1
ATOM 820 O O . GLY A 1 102 ? 19.444 11.539 -26.874 1.00 91.38 102 GLY A O 1
ATOM 821 N N . GLU A 1 103 ? 17.697 12.946 -27.030 1.00 94.19 103 GLU A N 1
ATOM 822 C CA . GLU A 1 103 ? 16.648 11.925 -26.963 1.00 94.19 103 GLU A CA 1
ATOM 823 C C . GLU A 1 103 ? 16.321 11.373 -28.361 1.00 94.19 103 GLU A C 1
ATOM 825 O O . GLU A 1 103 ? 16.441 12.079 -29.368 1.00 94.19 103 GLU A O 1
ATOM 830 N N . SER A 1 104 ? 15.908 10.105 -28.440 1.00 94.31 104 SER A N 1
ATOM 831 C CA . SER A 1 104 ? 15.462 9.521 -29.706 1.00 94.31 104 SER A CA 1
ATOM 832 C C . SER A 1 104 ? 14.126 10.121 -30.142 1.00 94.31 104 SER A C 1
ATOM 834 O O . SER A 1 104 ? 13.175 10.093 -29.360 1.00 94.31 104 SER A O 1
ATOM 836 N N . PRO A 1 105 ? 13.971 10.574 -31.401 1.00 94.38 105 PRO A N 1
ATOM 837 C CA . PRO A 1 105 ? 12.681 11.063 -31.883 1.00 94.38 105 PRO A CA 1
ATOM 838 C C . PRO A 1 105 ? 11.614 9.959 -31.927 1.00 94.38 105 PRO A C 1
ATOM 840 O O . PRO A 1 105 ? 10.425 10.260 -31.963 1.00 94.38 105 PRO A O 1
ATOM 843 N N . ASN A 1 106 ? 12.019 8.684 -31.886 1.00 92.44 106 ASN A N 1
ATOM 844 C CA . ASN A 1 106 ? 11.112 7.534 -31.908 1.00 92.44 106 ASN A CA 1
ATOM 845 C C . ASN A 1 106 ? 10.844 6.958 -30.508 1.00 92.44 106 ASN A C 1
ATOM 847 O O . ASN A 1 106 ? 10.265 5.879 -30.402 1.00 92.44 106 ASN A O 1
ATOM 851 N N . ILE A 1 107 ? 11.248 7.644 -29.431 1.00 94.44 107 ILE A N 1
ATOM 852 C CA . ILE A 1 107 ? 11.145 7.114 -28.063 1.00 94.44 107 ILE A CA 1
ATOM 853 C C . ILE A 1 107 ? 9.709 6.716 -27.688 1.00 94.44 107 ILE A C 1
ATOM 855 O O . ILE A 1 107 ? 9.486 5.662 -27.100 1.00 94.44 107 ILE A O 1
ATOM 859 N N . ASN A 1 108 ? 8.721 7.498 -28.130 1.00 94.88 108 ASN A N 1
ATOM 860 C CA . ASN A 1 108 ? 7.300 7.253 -27.874 1.00 94.88 108 ASN A CA 1
ATOM 861 C C . ASN A 1 108 ? 6.717 6.083 -28.685 1.00 94.88 108 ASN A C 1
ATOM 863 O O . ASN A 1 108 ? 5.576 5.699 -28.456 1.00 94.88 108 ASN A O 1
ATOM 867 N N . SER A 1 109 ? 7.469 5.538 -29.646 1.00 95.31 109 SER A N 1
ATOM 868 C CA . SER A 1 109 ? 7.083 4.352 -30.424 1.00 95.31 109 SER A CA 1
ATOM 869 C C . SER A 1 109 ? 7.654 3.053 -29.846 1.00 95.31 109 SER A C 1
ATOM 871 O O . SER A 1 109 ? 7.382 1.979 -30.375 1.00 95.31 109 SER A O 1
ATOM 873 N N . ILE A 1 110 ? 8.459 3.130 -28.783 1.00 96.50 110 ILE A N 1
ATOM 874 C CA . ILE A 1 110 ? 9.050 1.955 -28.141 1.00 96.50 110 ILE A CA 1
ATOM 875 C C . ILE A 1 110 ? 7.982 1.260 -27.275 1.00 96.50 110 ILE A C 1
ATOM 877 O O . ILE A 1 110 ? 7.400 1.924 -26.411 1.00 96.50 110 ILE A O 1
ATOM 881 N N . PRO A 1 111 ? 7.743 -0.060 -27.433 1.00 96.75 111 PRO A N 1
ATOM 882 C CA . PRO A 1 111 ? 6.690 -0.782 -26.712 1.00 96.75 111 PRO A CA 1
ATOM 883 C C . PRO A 1 111 ? 6.733 -0.624 -25.190 1.00 96.75 111 PRO A C 1
ATOM 885 O O . PRO A 1 111 ? 5.688 -0.430 -24.573 1.00 96.75 111 PRO A O 1
ATOM 888 N N . PHE A 1 112 ? 7.924 -0.636 -24.580 1.00 97.31 112 PHE A N 1
ATOM 889 C CA . PHE A 1 112 ? 8.080 -0.359 -23.149 1.00 97.31 112 PHE A CA 1
ATOM 890 C C . PHE A 1 112 ? 7.461 0.994 -22.753 1.00 97.31 112 PHE A C 1
ATOM 892 O O . PHE A 1 112 ? 6.640 1.051 -21.840 1.00 97.31 112 PHE A O 1
ATOM 899 N N . VAL A 1 113 ? 7.787 2.070 -23.480 1.00 96.56 113 VAL A N 1
ATOM 900 C CA . VAL A 1 113 ? 7.286 3.430 -23.207 1.00 96.56 113 VAL A CA 1
ATOM 901 C C . VAL A 1 113 ? 5.775 3.511 -23.391 1.00 96.56 113 VAL A C 1
ATOM 903 O O . VAL A 1 113 ? 5.090 4.109 -22.562 1.00 96.56 113 VAL A O 1
ATOM 906 N N . ILE A 1 114 ? 5.253 2.880 -24.447 1.00 96.44 114 ILE A N 1
ATOM 907 C CA . ILE A 1 114 ? 3.811 2.794 -24.702 1.00 96.44 114 ILE A CA 1
ATOM 908 C C . ILE A 1 114 ? 3.119 2.107 -23.519 1.00 96.44 114 ILE A C 1
ATOM 910 O O . ILE A 1 114 ? 2.201 2.681 -22.936 1.00 96.44 114 ILE A O 1
ATOM 914 N N . SER A 1 115 ? 3.615 0.940 -23.097 1.00 94.81 115 SER A N 1
ATOM 915 C CA . SER A 1 115 ? 3.029 0.179 -21.988 1.00 94.81 115 SER A CA 1
ATOM 916 C C . SER A 1 115 ? 3.054 0.949 -20.662 1.00 94.81 115 SER A C 1
ATOM 918 O O . SER A 1 115 ? 2.074 0.948 -19.921 1.00 94.81 115 SER A O 1
ATOM 920 N N . GLU A 1 116 ? 4.137 1.675 -20.367 1.00 94.88 116 GLU A N 1
ATOM 921 C CA . GLU A 1 116 ? 4.240 2.490 -19.154 1.00 94.88 116 GLU A CA 1
ATOM 922 C C . GLU A 1 116 ? 3.300 3.698 -19.195 1.00 94.88 116 GLU A C 1
ATOM 924 O O . GLU A 1 116 ? 2.698 4.057 -18.180 1.00 94.88 116 GLU A O 1
ATOM 929 N N . LYS A 1 117 ? 3.120 4.312 -20.369 1.00 95.00 117 LYS A N 1
ATOM 930 C CA . LYS A 1 117 ? 2.143 5.387 -20.559 1.00 95.00 117 LYS A CA 1
ATOM 931 C C . LYS A 1 117 ? 0.718 4.876 -20.342 1.00 95.00 117 LYS A C 1
ATOM 933 O O . LYS A 1 117 ? -0.028 5.489 -19.583 1.00 95.00 117 LYS A O 1
ATOM 938 N N . GLU A 1 118 ? 0.365 3.738 -20.931 1.00 93.38 118 GLU A N 1
ATOM 939 C CA . GLU A 1 118 ? -0.950 3.110 -20.760 1.00 93.38 118 GLU A CA 1
ATOM 940 C C . GLU A 1 118 ? -1.225 2.729 -19.299 1.00 93.38 118 GLU A C 1
ATOM 942 O O . GLU A 1 118 ? -2.320 2.989 -18.794 1.00 93.38 118 GLU A O 1
ATOM 947 N N . LYS A 1 119 ? -0.232 2.180 -18.583 1.00 92.38 119 LYS A N 1
ATOM 948 C CA . LYS A 1 119 ? -0.336 1.909 -17.138 1.00 92.38 119 LYS A CA 1
ATOM 949 C C . LYS A 1 119 ? -0.615 3.182 -16.341 1.00 92.38 119 LYS A C 1
ATOM 951 O O . LYS A 1 119 ? -1.518 3.189 -15.507 1.00 92.38 119 LYS A O 1
ATOM 956 N N . ARG A 1 120 ? 0.112 4.274 -16.611 1.00 92.38 120 ARG A N 1
ATOM 957 C CA . ARG A 1 120 ? -0.093 5.570 -15.934 1.00 92.38 120 ARG A CA 1
ATOM 958 C C . ARG A 1 120 ? -1.466 6.164 -16.224 1.00 92.38 120 ARG A C 1
ATOM 960 O O . ARG A 1 120 ? -2.119 6.670 -15.317 1.00 92.38 120 ARG A O 1
ATOM 967 N N . GLU A 1 121 ? -1.916 6.101 -17.473 1.00 93.62 121 GLU A N 1
ATOM 968 C CA . GLU A 1 121 ? -3.241 6.588 -17.858 1.00 93.62 121 GLU A CA 1
ATOM 969 C C . GLU A 1 121 ? -4.357 5.776 -17.199 1.00 93.62 121 GLU A C 1
ATOM 971 O O . GLU A 1 121 ? -5.341 6.351 -16.730 1.00 93.62 121 GLU A O 1
ATOM 976 N N . ARG A 1 122 ? -4.201 4.450 -17.122 1.00 92.31 122 ARG A N 1
ATOM 977 C CA . ARG A 1 122 ? -5.134 3.573 -16.409 1.00 92.31 122 ARG A CA 1
ATOM 978 C C . ARG A 1 122 ? -5.172 3.896 -14.921 1.00 92.31 122 ARG A C 1
ATOM 980 O O . ARG A 1 122 ? -6.259 4.113 -14.392 1.00 92.31 122 ARG A O 1
ATOM 987 N N . PHE A 1 123 ? -4.003 4.020 -14.289 1.00 94.00 123 PHE A N 1
ATOM 988 C CA . PHE A 1 123 ? -3.891 4.431 -12.892 1.00 94.00 123 PHE A CA 1
ATOM 989 C C . PHE A 1 123 ? -4.637 5.744 -12.643 1.00 94.00 123 PHE A C 1
ATOM 991 O O . PHE A 1 123 ? -5.488 5.806 -11.765 1.00 94.00 123 PHE A O 1
ATOM 998 N N . ALA A 1 124 ? -4.381 6.776 -13.452 1.00 94.19 124 ALA A N 1
ATOM 999 C CA . ALA A 1 124 ? -5.001 8.089 -13.279 1.00 94.19 124 ALA A CA 1
ATOM 1000 C C . ALA A 1 124 ? -6.532 8.059 -13.450 1.00 94.19 124 ALA A C 1
ATOM 1002 O O . ALA A 1 124 ? -7.255 8.768 -12.740 1.00 94.19 124 ALA A O 1
ATOM 1003 N N . LYS A 1 125 ? -7.043 7.242 -14.383 1.00 95.12 125 LYS A N 1
ATOM 1004 C CA . LYS A 1 125 ? -8.487 7.050 -14.587 1.00 95.12 125 LYS A CA 1
ATOM 1005 C C . LYS A 1 125 ? -9.135 6.385 -13.374 1.00 95.12 125 LYS A C 1
ATOM 1007 O O . LYS A 1 125 ? -10.088 6.944 -12.831 1.00 95.12 125 LYS A O 1
ATOM 1012 N N . GLU A 1 126 ? -8.592 5.255 -12.929 1.00 95.69 126 GLU A N 1
ATOM 1013 C CA . GLU A 1 126 ? -9.110 4.526 -11.767 1.00 95.69 126 GLU A CA 1
ATOM 1014 C C . GLU A 1 126 ? -8.973 5.348 -10.476 1.00 95.69 126 GLU A C 1
ATOM 1016 O O . GLU A 1 126 ? -9.904 5.403 -9.683 1.00 95.69 126 GLU A O 1
ATOM 1021 N N . GLU A 1 127 ? -7.869 6.074 -10.281 1.00 95.75 127 GLU A N 1
ATOM 1022 C CA . GLU A 1 127 ? -7.679 6.953 -9.120 1.00 95.75 127 GLU A CA 1
ATOM 1023 C C . GLU A 1 127 ? -8.716 8.092 -9.099 1.00 95.75 127 GLU A C 1
ATOM 1025 O O . GLU A 1 127 ? -9.238 8.474 -8.048 1.00 95.75 127 GLU A O 1
ATOM 1030 N N . THR A 1 128 ? -9.050 8.644 -10.268 1.00 96.25 128 THR A N 1
ATOM 1031 C CA . THR A 1 128 ? -10.097 9.667 -10.388 1.00 96.25 128 THR A CA 1
ATOM 1032 C C . THR A 1 128 ? -11.470 9.101 -10.030 1.00 96.25 128 THR A C 1
ATOM 1034 O O . THR A 1 128 ? -12.267 9.786 -9.384 1.00 96.25 128 THR A O 1
ATOM 1037 N N . GLU A 1 129 ? -11.762 7.869 -10.443 1.00 95.69 129 GLU A N 1
ATOM 1038 C CA . GLU A 1 129 ? -12.989 7.161 -10.081 1.00 95.69 129 GLU A CA 1
ATOM 1039 C C . GLU A 1 129 ? -13.044 6.869 -8.578 1.00 95.69 129 GLU A C 1
ATOM 1041 O O . GLU A 1 129 ? -14.017 7.247 -7.921 1.00 95.69 129 GLU A O 1
ATOM 1046 N N . TRP A 1 130 ? -11.959 6.335 -8.014 1.00 95.81 130 TRP A N 1
ATOM 1047 C CA . TRP A 1 130 ? -11.811 6.099 -6.582 1.00 95.81 130 TRP A CA 1
ATOM 1048 C C . TRP A 1 130 ? -12.104 7.359 -5.766 1.00 95.81 130 TRP A C 1
ATOM 1050 O O . TRP A 1 130 ? -12.953 7.357 -4.875 1.00 95.81 130 TRP A O 1
ATOM 1060 N N . LYS A 1 131 ? -11.495 8.494 -6.132 1.00 95.06 131 LYS A N 1
ATOM 1061 C CA . LYS A 1 131 ? -11.737 9.787 -5.470 1.00 95.06 131 LYS A CA 1
ATOM 1062 C C . LYS A 1 131 ? -13.200 10.232 -5.537 1.00 95.06 131 LYS A C 1
ATOM 1064 O O . LYS A 1 131 ? -13.646 10.965 -4.652 1.00 95.06 131 LYS A O 1
ATOM 1069 N N . LYS A 1 132 ? -13.958 9.853 -6.572 1.00 95.38 132 LYS A N 1
ATOM 1070 C CA . LYS A 1 132 ? -15.404 10.133 -6.651 1.00 95.38 132 LYS A CA 1
ATOM 1071 C C . LYS A 1 132 ? -16.193 9.215 -5.722 1.00 95.38 132 LYS A C 1
ATOM 1073 O O . LYS A 1 132 ? -17.071 9.698 -5.011 1.00 95.38 132 LYS A O 1
ATOM 1078 N N . ILE A 1 133 ? -15.855 7.930 -5.693 1.00 94.50 133 ILE A N 1
ATOM 1079 C CA . ILE A 1 133 ? -16.504 6.931 -4.837 1.00 94.50 133 ILE A CA 1
ATOM 1080 C C . ILE A 1 133 ? -16.269 7.244 -3.363 1.00 94.50 133 ILE A C 1
ATOM 1082 O O . ILE A 1 133 ? -17.230 7.325 -2.599 1.00 94.50 133 ILE A O 1
ATOM 1086 N N . LEU A 1 134 ? -15.033 7.555 -2.978 1.00 92.88 134 LEU A N 1
ATOM 1087 C CA . LEU A 1 134 ? -14.672 7.929 -1.613 1.00 92.88 134 LEU A CA 1
ATOM 1088 C C . LEU A 1 134 ? -15.472 9.145 -1.111 1.00 92.88 134 LEU A C 1
ATOM 1090 O O . LEU A 1 134 ? -15.915 9.186 0.037 1.00 92.88 134 LEU A O 1
ATOM 1094 N N . LYS A 1 135 ? -15.741 10.125 -1.988 1.00 92.81 135 LYS A N 1
ATOM 1095 C CA . LYS A 1 135 ? -16.566 11.303 -1.662 1.00 92.81 135 LYS A CA 1
ATOM 1096 C C . LYS A 1 135 ? -18.026 10.970 -1.370 1.00 92.81 135 LYS A C 1
ATOM 1098 O O . LYS A 1 135 ? -18.666 11.746 -0.662 1.00 92.81 135 LYS A O 1
ATOM 1103 N N . SER A 1 136 ? -18.550 9.852 -1.880 1.00 89.88 136 SER A N 1
ATOM 1104 C CA . SER A 1 136 ? -19.920 9.419 -1.575 1.00 89.88 136 SER A CA 1
ATOM 1105 C C . SER A 1 136 ? -20.106 9.100 -0.090 1.00 89.88 136 SER A C 1
ATOM 1107 O O . SER A 1 136 ? -21.219 9.215 0.417 1.00 89.88 136 SER A O 1
ATOM 1109 N N . LYS A 1 137 ? -19.018 8.717 0.604 1.00 85.62 137 LYS A N 1
ATOM 1110 C CA . LYS A 1 137 ? -19.016 8.231 1.993 1.00 85.62 137 LYS A CA 1
ATOM 1111 C C . LYS A 1 137 ? -19.967 7.053 2.244 1.00 85.62 137 LYS A C 1
ATOM 1113 O O . LYS A 1 137 ? -20.270 6.770 3.398 1.00 85.62 137 LYS A O 1
ATOM 1118 N N . ASN A 1 138 ? -20.433 6.381 1.191 1.00 89.69 138 ASN A N 1
ATOM 1119 C CA . ASN A 1 138 ? -21.243 5.178 1.300 1.00 89.69 138 ASN A CA 1
ATOM 1120 C C . ASN A 1 138 ? -20.307 3.981 1.471 1.00 89.69 138 ASN A C 1
ATOM 1122 O O . ASN A 1 138 ? -19.580 3.633 0.540 1.00 89.69 138 ASN A O 1
ATOM 1126 N N . LEU A 1 139 ? -20.310 3.364 2.654 1.00 89.31 139 LEU A N 1
ATOM 1127 C CA . LEU A 1 139 ? -19.366 2.289 2.962 1.00 89.31 139 LEU A CA 1
ATOM 1128 C C . LEU A 1 139 ? -19.537 1.075 2.052 1.00 89.31 139 LEU A C 1
ATOM 1130 O O . LEU A 1 139 ? -18.536 0.484 1.667 1.00 89.31 139 LEU A O 1
ATOM 1134 N N . LYS A 1 140 ? -20.771 0.739 1.663 1.00 90.00 140 LYS A N 1
ATOM 1135 C CA . LYS A 1 140 ? -21.029 -0.382 0.756 1.00 90.00 140 LYS A CA 1
ATOM 1136 C C . LYS A 1 140 ? -20.438 -0.121 -0.629 1.00 90.00 140 LYS A C 1
ATOM 1138 O O . LYS A 1 140 ? -19.728 -0.965 -1.148 1.00 90.00 140 LYS A O 1
ATOM 1143 N N . THR A 1 141 ? -20.667 1.060 -1.205 1.00 91.50 141 THR A N 1
ATOM 1144 C CA . THR A 1 141 ? -20.095 1.428 -2.512 1.00 91.50 141 THR A CA 1
ATOM 1145 C C . THR A 1 141 ? -18.569 1.449 -2.481 1.00 91.50 141 THR A C 1
ATOM 1147 O O . THR A 1 141 ? -17.933 1.037 -3.443 1.00 91.50 141 THR A O 1
ATOM 1150 N N . ILE A 1 142 ? -17.982 1.943 -1.389 1.00 91.75 142 ILE A N 1
ATOM 1151 C CA . ILE A 1 142 ? -16.528 1.985 -1.203 1.00 91.75 142 ILE A CA 1
ATOM 1152 C C . ILE A 1 142 ? -15.962 0.565 -1.086 1.00 91.75 142 ILE A C 1
ATOM 1154 O O . ILE A 1 142 ? -14.947 0.274 -1.705 1.00 91.75 142 ILE A O 1
ATOM 1158 N N . TYR A 1 143 ? -16.630 -0.302 -0.326 1.00 89.88 143 TYR A N 1
ATOM 1159 C CA . TYR A 1 143 ? -16.237 -1.692 -0.118 1.00 89.88 143 TYR A CA 1
ATOM 1160 C C . TYR A 1 143 ? -16.368 -2.551 -1.384 1.00 89.88 143 TYR A C 1
ATOM 1162 O O . TYR A 1 143 ? -15.486 -3.348 -1.689 1.00 89.88 143 TYR A O 1
ATOM 1170 N N . ASP A 1 144 ? -17.464 -2.377 -2.125 1.00 90.75 144 ASP A N 1
ATOM 1171 C CA . ASP A 1 144 ? -17.753 -3.123 -3.354 1.00 90.75 144 ASP A CA 1
ATOM 1172 C C . ASP A 1 144 ? -16.838 -2.699 -4.518 1.00 90.75 144 ASP A C 1
ATOM 1174 O O . ASP A 1 144 ? -16.737 -3.408 -5.522 1.00 90.75 144 ASP A O 1
ATOM 1178 N N . TRP A 1 145 ? -16.192 -1.533 -4.421 1.00 93.44 145 TRP A N 1
ATOM 1179 C CA . TRP A 1 145 ? -15.293 -1.051 -5.459 1.00 93.44 145 TRP A CA 1
ATOM 1180 C C . TRP A 1 145 ? -13.911 -1.687 -5.339 1.00 93.44 145 TRP A C 1
ATOM 1182 O O . TRP A 1 145 ? -13.273 -1.641 -4.291 1.00 93.44 145 TRP A O 1
ATOM 1192 N N . ASN A 1 146 ? -13.417 -2.233 -6.448 1.00 88.38 146 ASN A N 1
ATOM 1193 C CA . ASN A 1 146 ? -12.124 -2.898 -6.506 1.00 88.38 146 ASN A CA 1
ATOM 1194 C C . ASN A 1 146 ? -11.362 -2.396 -7.744 1.00 88.38 146 ASN A C 1
ATOM 1196 O O . ASN A 1 146 ? -11.903 -2.485 -8.851 1.00 88.38 146 ASN A O 1
ATOM 1200 N N . PRO A 1 147 ? -10.139 -1.854 -7.597 1.00 89.25 147 PRO A N 1
ATOM 1201 C CA . PRO A 1 147 ? -9.328 -1.460 -8.746 1.00 89.25 147 PRO A CA 1
ATOM 1202 C C . PRO A 1 147 ? -8.919 -2.687 -9.576 1.00 89.25 147 PRO A C 1
ATOM 1204 O O . PRO A 1 147 ? -9.008 -3.831 -9.114 1.00 89.25 147 PRO A O 1
ATOM 1207 N N . SER A 1 148 ? -8.427 -2.464 -10.799 1.00 86.25 148 SER A N 1
ATOM 1208 C CA . SER A 1 148 ? -7.984 -3.578 -11.646 1.00 86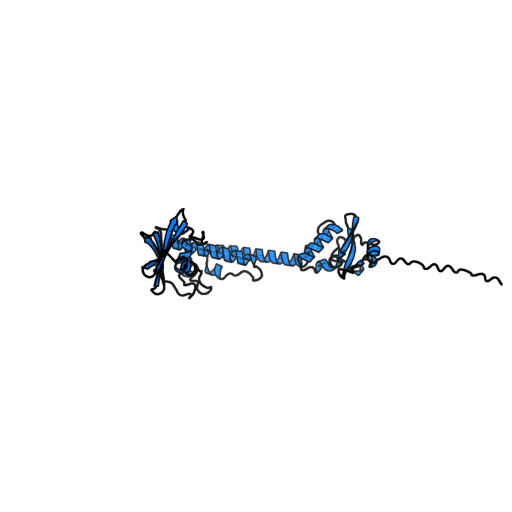.25 148 SER A CA 1
ATOM 1209 C C . SER A 1 148 ? -6.849 -4.377 -10.997 1.00 86.25 148 SER A C 1
ATOM 1211 O O . SER A 1 148 ? -6.057 -3.861 -10.201 1.00 86.25 148 SER A O 1
ATOM 1213 N N . GLU A 1 149 ? -6.755 -5.670 -11.332 1.00 85.50 149 GLU A N 1
ATOM 1214 C CA . GLU A 1 149 ? -5.775 -6.562 -10.704 1.00 85.50 149 GLU A CA 1
ATOM 1215 C C . GLU A 1 149 ? -4.328 -6.103 -10.891 1.00 85.50 149 GLU A C 1
ATOM 1217 O O . GLU A 1 149 ? -3.517 -6.249 -9.974 1.00 85.50 149 GLU A O 1
ATOM 1222 N N . GLU A 1 150 ? -4.058 -5.491 -12.043 1.00 81.62 150 GLU A N 1
ATOM 1223 C CA . GLU A 1 150 ? -2.765 -4.958 -12.469 1.00 81.62 150 GLU A CA 1
ATOM 1224 C C . GLU A 1 150 ? -2.353 -3.690 -11.695 1.00 81.62 150 GLU A C 1
ATOM 1226 O O . GLU A 1 150 ? -1.177 -3.325 -11.699 1.00 81.62 150 GLU A O 1
ATOM 1231 N N . ASN A 1 151 ? -3.285 -3.016 -11.008 1.00 89.31 151 ASN A N 1
ATOM 1232 C CA . ASN A 1 151 ? -3.039 -1.747 -10.327 1.00 89.31 151 ASN A CA 1
ATOM 1233 C C . ASN A 1 151 ? -2.736 -1.928 -8.828 1.00 89.31 151 ASN A C 1
ATOM 1235 O O . ASN A 1 151 ? -3.500 -1.541 -7.938 1.00 89.31 151 ASN A O 1
ATOM 1239 N N . THR A 1 152 ? -1.588 -2.539 -8.534 1.00 89.19 152 THR A N 1
ATOM 1240 C CA . THR A 1 152 ? -1.185 -2.890 -7.162 1.00 89.19 152 THR A CA 1
ATOM 1241 C C . THR A 1 152 ? -1.004 -1.689 -6.238 1.00 89.19 152 THR A C 1
ATOM 1243 O O . THR A 1 152 ? -1.195 -1.813 -5.029 1.00 89.19 152 THR A O 1
ATOM 1246 N N . ASP A 1 153 ? -0.620 -0.531 -6.775 1.00 90.56 153 ASP A N 1
ATOM 1247 C CA . ASP A 1 153 ? -0.410 0.667 -5.961 1.00 90.56 153 ASP A CA 1
ATOM 1248 C C . ASP A 1 153 ? -1.732 1.332 -5.577 1.00 90.56 153 ASP A C 1
ATOM 1250 O O . ASP A 1 153 ? -1.884 1.753 -4.430 1.00 90.56 153 ASP A O 1
ATOM 1254 N N . LEU A 1 154 ? -2.724 1.344 -6.475 1.00 93.31 154 LEU A N 1
ATOM 1255 C CA . LEU A 1 154 ? -4.053 1.851 -6.139 1.00 93.31 154 LEU A CA 1
ATOM 1256 C C . LEU A 1 154 ? -4.751 0.969 -5.100 1.00 93.31 154 LEU A C 1
ATOM 1258 O O . LEU A 1 154 ? -5.386 1.507 -4.200 1.00 93.31 154 LEU A O 1
ATOM 1262 N N . LYS A 1 155 ? -4.556 -0.357 -5.140 1.00 92.56 155 LYS A N 1
ATOM 1263 C CA . LYS A 1 155 ? -5.047 -1.271 -4.088 1.00 92.56 155 LYS A CA 1
ATOM 1264 C C . LYS A 1 155 ? -4.578 -0.858 -2.692 1.00 92.56 155 LYS A C 1
ATOM 1266 O O . LYS A 1 155 ? -5.390 -0.732 -1.786 1.00 92.56 155 LYS A O 1
ATOM 1271 N N . LYS A 1 156 ? -3.288 -0.542 -2.532 1.00 92.88 156 LYS A N 1
ATOM 1272 C CA . LYS A 1 156 ? -2.741 -0.084 -1.240 1.00 92.88 156 LYS A CA 1
ATOM 1273 C C . LYS A 1 156 ? -3.376 1.226 -0.769 1.00 92.88 156 LYS A C 1
ATOM 1275 O O . LYS A 1 156 ? -3.581 1.405 0.429 1.00 92.88 156 LYS A O 1
ATOM 1280 N N . ILE A 1 157 ? -3.648 2.150 -1.695 1.00 94.06 157 ILE A N 1
ATOM 1281 C CA . ILE A 1 157 ? -4.322 3.420 -1.387 1.00 94.06 157 ILE A CA 1
ATOM 1282 C C . ILE A 1 157 ? -5.747 3.142 -0.902 1.00 94.06 157 ILE A C 1
ATOM 1284 O O . ILE A 1 157 ? -6.146 3.650 0.140 1.00 94.06 157 ILE A O 1
ATOM 1288 N N . VAL A 1 158 ? -6.475 2.283 -1.612 1.00 93.94 158 VAL A N 1
ATOM 1289 C CA . VAL A 1 158 ? -7.860 1.900 -1.304 1.00 93.94 158 VAL A CA 1
ATOM 1290 C C . VAL A 1 158 ? -7.965 1.218 0.054 1.00 93.94 158 VAL A C 1
ATOM 1292 O O . VAL A 1 158 ? -8.785 1.627 0.871 1.00 93.94 158 VAL A O 1
ATOM 1295 N N . ASP A 1 159 ? -7.098 0.245 0.339 1.00 91.50 159 ASP A N 1
ATOM 1296 C CA . ASP A 1 159 ? -7.082 -0.481 1.615 1.00 91.50 159 ASP A CA 1
ATOM 1297 C C . ASP A 1 159 ? -6.806 0.453 2.803 1.00 91.50 159 ASP A C 1
ATOM 1299 O O . ASP A 1 159 ? -7.401 0.321 3.884 1.00 91.50 159 ASP A O 1
ATOM 1303 N N . LYS A 1 160 ? -5.903 1.420 2.600 1.00 93.75 160 LYS A N 1
ATOM 1304 C CA . LYS A 1 160 ? -5.584 2.448 3.590 1.00 93.75 160 LYS A CA 1
ATOM 1305 C C . LYS A 1 160 ? -6.779 3.368 3.825 1.00 93.75 160 LYS A C 1
ATOM 1307 O O . LYS A 1 160 ? -7.205 3.517 4.969 1.00 93.75 160 LYS A O 1
ATOM 1312 N N . ASP A 1 161 ? -7.323 3.951 2.762 1.00 94.38 161 ASP A N 1
ATOM 1313 C CA . ASP A 1 161 ? -8.459 4.870 2.822 1.00 94.38 161 ASP A CA 1
ATOM 1314 C C . ASP A 1 161 ? -9.687 4.186 3.450 1.00 94.38 161 ASP A C 1
ATOM 1316 O O . ASP A 1 161 ? -10.351 4.766 4.310 1.00 94.38 161 ASP A O 1
ATOM 1320 N N . TRP A 1 162 ? -9.954 2.924 3.091 1.00 92.56 162 TRP A N 1
ATOM 1321 C CA . TRP A 1 162 ? -10.990 2.088 3.703 1.00 92.56 162 TRP A CA 1
ATOM 1322 C C . TRP A 1 162 ? -10.781 1.941 5.212 1.00 92.56 162 TRP A C 1
ATOM 1324 O O . TRP A 1 162 ? -11.679 2.236 6.006 1.00 92.56 162 TRP A O 1
ATOM 1334 N N . SER A 1 163 ? -9.575 1.535 5.620 1.00 91.69 163 SER A N 1
ATOM 1335 C CA . SER A 1 163 ? -9.225 1.360 7.030 1.00 91.69 163 SER A CA 1
ATOM 1336 C C . SER A 1 163 ? -9.378 2.658 7.824 1.00 91.69 163 SER A C 1
ATOM 1338 O O . SER A 1 163 ? -9.902 2.640 8.937 1.00 91.69 163 SER A O 1
ATOM 1340 N N . GLU A 1 164 ? -8.955 3.794 7.267 1.00 93.50 164 GLU A N 1
ATOM 1341 C CA . GLU A 1 164 ? -9.108 5.110 7.895 1.00 93.50 164 GLU A CA 1
ATOM 1342 C C . GLU A 1 164 ? -10.586 5.487 8.076 1.00 93.50 164 GLU A 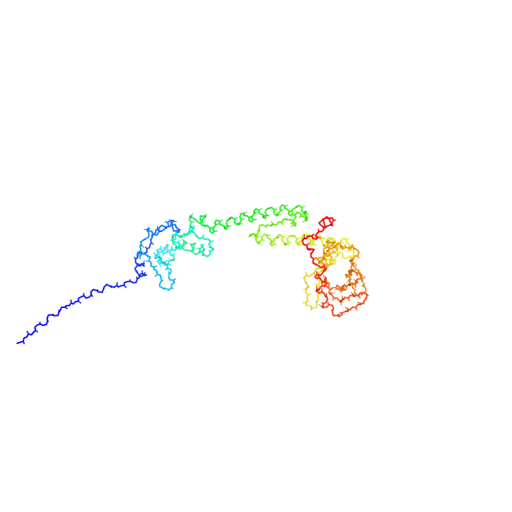C 1
ATOM 1344 O O . GLU A 1 164 ? -10.981 5.949 9.152 1.00 93.50 164 GLU A O 1
ATOM 1349 N N . LEU A 1 165 ? -11.426 5.230 7.069 1.00 93.25 165 LEU A N 1
ATOM 1350 C CA . LEU A 1 165 ? -12.859 5.528 7.110 1.00 93.25 165 LEU A CA 1
ATOM 1351 C C . LEU A 1 165 ? -13.581 4.701 8.181 1.00 93.25 165 LEU A C 1
ATOM 1353 O O . LEU A 1 165 ? -14.333 5.247 8.996 1.00 93.25 165 LEU A O 1
ATOM 1357 N N . VAL A 1 166 ? -13.316 3.393 8.221 1.00 93.06 166 VAL A N 1
ATOM 1358 C CA . VAL A 1 166 ? -13.895 2.495 9.228 1.00 93.06 166 VAL A CA 1
ATOM 1359 C C . VAL A 1 166 ? -13.388 2.859 10.625 1.00 93.06 166 VAL A C 1
ATOM 1361 O O . VAL A 1 166 ? -14.180 2.953 11.563 1.00 93.06 166 VAL A O 1
ATOM 1364 N N . ASN A 1 167 ? -12.097 3.153 10.788 1.00 95.06 167 ASN A N 1
ATOM 1365 C CA . ASN A 1 167 ? -11.548 3.566 12.080 1.00 95.06 167 ASN A CA 1
ATOM 1366 C C . ASN A 1 167 ? -12.150 4.876 12.587 1.00 95.06 167 ASN A C 1
ATOM 1368 O O . ASN A 1 167 ? -12.473 4.974 13.771 1.00 95.06 167 ASN A O 1
ATOM 1372 N N . ALA A 1 168 ? -12.390 5.852 11.710 1.00 94.94 168 ALA A N 1
ATOM 1373 C CA . ALA A 1 168 ? -13.081 7.083 12.083 1.00 94.94 168 ALA A CA 1
ATOM 13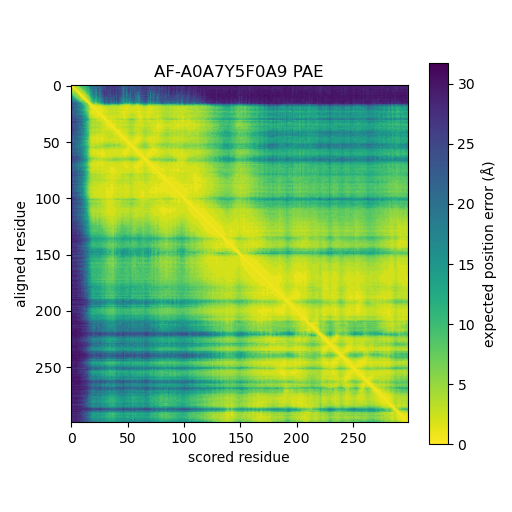74 C C . ALA A 1 168 ? -14.506 6.808 12.600 1.00 94.94 168 ALA A C 1
ATOM 1376 O O . ALA A 1 168 ? -14.949 7.433 13.571 1.00 94.94 168 ALA A O 1
ATOM 1377 N N . LYS A 1 169 ? -15.215 5.840 12.002 1.00 94.06 169 LYS A N 1
ATOM 1378 C CA . LYS A 1 169 ? -16.537 5.388 12.466 1.00 94.06 169 LYS A CA 1
ATOM 1379 C C . LYS A 1 169 ? -16.462 4.714 13.835 1.00 94.06 169 LYS A C 1
ATOM 1381 O O . LYS A 1 169 ? -17.217 5.084 14.733 1.00 94.06 169 LYS A O 1
ATOM 1386 N N . VAL A 1 170 ? -15.515 3.803 14.040 1.00 95.19 170 VAL A N 1
ATOM 1387 C CA . VAL A 1 170 ? -15.311 3.120 15.331 1.00 95.19 170 VAL A CA 1
ATOM 1388 C C . VAL A 1 170 ? -14.927 4.119 16.428 1.00 95.19 170 VAL A C 1
ATOM 1390 O O . VAL A 1 170 ? -15.456 4.073 17.539 1.00 95.19 170 VAL A O 1
ATOM 1393 N N . LEU A 1 171 ? -14.064 5.084 16.118 1.00 97.00 171 LEU A N 1
ATOM 1394 C CA . LEU A 1 171 ? -13.688 6.144 17.045 1.00 97.00 171 LEU A CA 1
ATOM 1395 C C . LEU A 1 171 ? -14.890 7.013 17.438 1.00 97.00 171 LEU A C 1
ATOM 1397 O O . LEU A 1 171 ? -15.092 7.307 18.620 1.00 97.00 171 LEU A O 1
ATOM 1401 N N . LYS A 1 172 ? -15.715 7.402 16.459 1.00 96.38 172 LYS A N 1
ATOM 1402 C CA . LYS A 1 172 ? -16.960 8.139 16.703 1.00 96.38 172 LYS A CA 1
ATOM 1403 C C . LYS A 1 172 ? -17.911 7.335 17.590 1.00 96.38 172 LYS A C 1
ATOM 1405 O O . LYS A 1 172 ? -18.474 7.900 18.528 1.00 96.38 172 LYS A O 1
ATOM 1410 N N . TYR A 1 173 ? -18.039 6.030 17.343 1.00 94.62 173 TYR A N 1
ATOM 1411 C CA . TYR A 1 173 ? -18.806 5.121 18.194 1.00 94.62 173 TYR A CA 1
ATOM 1412 C C . TYR A 1 173 ? -18.284 5.117 19.635 1.00 94.62 173 TYR A C 1
ATOM 1414 O O . TYR A 1 173 ? -19.073 5.337 20.552 1.00 94.62 173 TYR A O 1
ATOM 1422 N N . CYS A 1 174 ? -16.973 4.946 19.844 1.00 95.25 174 CYS A N 1
ATOM 1423 C CA . CYS A 1 174 ? -16.353 4.955 21.176 1.00 95.25 174 CYS A CA 1
ATOM 1424 C C . CYS A 1 174 ? -16.679 6.250 21.934 1.00 95.25 174 CYS A C 1
ATOM 1426 O O . CYS A 1 174 ? -17.208 6.210 23.045 1.00 95.25 174 CYS A O 1
ATOM 1428 N N . LYS A 1 175 ? -16.450 7.410 21.302 1.00 96.38 175 LYS A N 1
ATOM 1429 C CA . LYS A 1 175 ? -16.685 8.728 21.914 1.00 96.38 175 LYS A CA 1
ATOM 1430 C C . LYS A 1 175 ? -18.161 8.977 22.240 1.00 96.38 175 LYS A C 1
ATOM 1432 O O . LYS A 1 175 ? -18.464 9.558 23.278 1.00 96.38 175 LYS A O 1
ATOM 1437 N N . LYS A 1 176 ? -19.076 8.546 21.364 1.00 95.06 176 LYS A N 1
ATOM 1438 C CA . LYS A 1 176 ? -20.527 8.719 21.542 1.00 95.06 176 LYS A CA 1
ATOM 1439 C C . LYS A 1 176 ? -21.098 7.780 22.606 1.00 95.06 176 LYS A C 1
ATOM 1441 O O . LYS A 1 176 ? -21.955 8.196 23.377 1.00 95.06 176 LYS A O 1
ATOM 1446 N N . THR A 1 177 ? -20.633 6.533 22.634 1.00 93.19 177 THR A N 1
ATOM 1447 C CA . THR A 1 177 ? -21.114 5.496 23.562 1.00 93.19 177 THR A CA 1
ATOM 1448 C C . THR A 1 177 ? -20.572 5.716 24.971 1.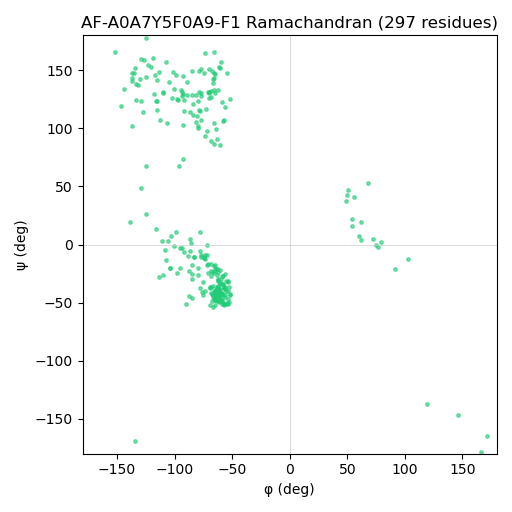00 93.19 177 THR A C 1
ATOM 1450 O O . THR A 1 177 ? -21.280 5.477 25.946 1.00 93.19 177 THR A O 1
ATOM 1453 N N . PHE A 1 178 ? -19.353 6.256 25.090 1.00 94.19 178 PHE A N 1
ATOM 1454 C CA . PHE A 1 178 ? -18.687 6.494 26.369 1.00 94.19 178 PHE A CA 1
ATOM 1455 C C . PHE A 1 178 ? -18.253 7.963 26.547 1.00 94.19 178 PHE A C 1
ATOM 1457 O O . PHE A 1 178 ? -17.052 8.241 26.615 1.00 94.19 178 PHE A O 1
ATOM 1464 N N . PRO A 1 179 ? -19.189 8.930 26.675 1.00 95.12 179 PRO A N 1
ATOM 1465 C CA . PRO A 1 179 ? -18.850 10.357 26.727 1.00 95.12 179 PRO A CA 1
ATOM 1466 C C . PRO A 1 179 ? -17.874 10.726 27.852 1.00 95.12 179 PRO A C 1
ATOM 1468 O O . PRO A 1 179 ? -16.961 11.522 27.642 1.00 95.12 179 PRO A O 1
ATOM 1471 N N . ALA A 1 180 ? -18.009 10.094 29.025 1.00 95.06 180 ALA A N 1
ATOM 1472 C CA . ALA A 1 180 ? -17.118 10.303 30.171 1.00 95.06 180 ALA A CA 1
ATOM 1473 C C . ALA A 1 180 ? -15.657 9.890 29.900 1.00 95.06 180 ALA A C 1
ATOM 1475 O O . ALA A 1 180 ? -14.740 10.358 30.571 1.00 95.06 180 ALA A O 1
ATOM 1476 N N . PHE A 1 181 ? -15.432 9.032 28.902 1.00 95.31 181 PHE A N 1
ATOM 1477 C CA . PHE A 1 181 ? -14.121 8.513 28.517 1.00 95.31 181 PHE A CA 1
ATOM 1478 C C . PHE A 1 181 ? -13.719 8.938 27.098 1.00 95.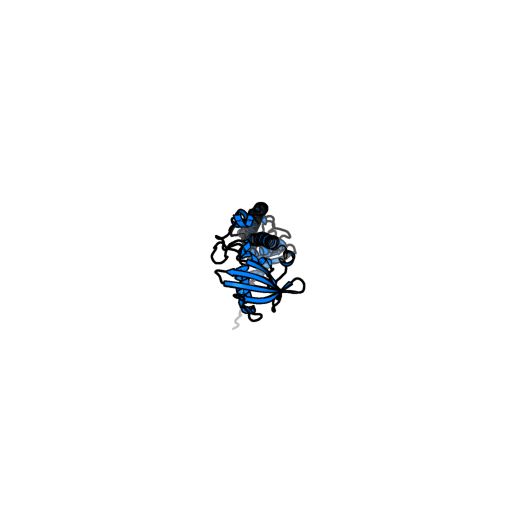31 181 PHE A C 1
ATOM 1480 O O . PHE A 1 181 ? -12.746 8.417 26.555 1.00 95.31 181 PHE A O 1
ATOM 1487 N N . ALA A 1 182 ? -14.421 9.902 26.490 1.00 95.94 182 ALA A N 1
ATOM 1488 C CA . ALA A 1 182 ? -14.197 10.301 25.101 1.00 95.94 182 ALA A CA 1
ATOM 1489 C C . ALA A 1 182 ? -12.757 10.777 24.833 1.00 95.94 182 ALA A C 1
ATOM 1491 O O . ALA A 1 182 ? -12.202 10.492 23.771 1.00 95.94 182 ALA A O 1
ATOM 1492 N N . SER A 1 183 ? -12.125 11.443 25.809 1.00 95.12 183 SER A N 1
ATOM 1493 C CA . SER A 1 183 ? -10.718 11.870 25.741 1.00 95.12 183 SER A CA 1
ATOM 1494 C C . SER A 1 183 ? -9.719 10.708 25.777 1.00 95.12 183 SER A C 1
ATOM 1496 O O . SER A 1 183 ? -8.559 10.890 25.417 1.00 95.12 183 SER A O 1
ATOM 1498 N N . LYS A 1 184 ? -10.159 9.515 26.194 1.00 96.31 184 LYS A N 1
ATOM 1499 C CA . LYS A 1 184 ? -9.329 8.311 26.307 1.00 96.31 184 LYS A CA 1
ATOM 1500 C C . LYS A 1 184 ? -9.413 7.409 25.081 1.00 96.31 184 LYS A C 1
ATOM 1502 O O . LYS A 1 184 ? -8.503 6.618 24.870 1.00 96.31 184 LYS A O 1
ATOM 1507 N N . CYS A 1 185 ? -10.457 7.537 24.254 1.00 96.75 185 CYS A N 1
ATOM 1508 C CA . CYS A 1 185 ? -10.669 6.673 23.085 1.00 96.75 185 CYS A CA 1
ATOM 1509 C C . CYS A 1 185 ? -9.470 6.653 22.116 1.00 96.75 185 CYS A C 1
ATOM 1511 O O . CYS A 1 185 ? -9.218 5.624 21.502 1.00 96.75 185 CYS A O 1
ATOM 1513 N N . GLU A 1 186 ? -8.712 7.746 21.994 1.00 97.12 186 GLU A N 1
ATOM 1514 C CA . GLU A 1 186 ? -7.547 7.846 21.091 1.00 97.12 186 GLU A CA 1
ATOM 1515 C C . GLU A 1 186 ? -6.209 7.516 21.767 1.00 97.12 186 GLU A C 1
ATOM 1517 O O . GLU A 1 186 ? -5.174 7.520 21.099 1.00 97.12 186 GLU A O 1
ATOM 1522 N N . MET A 1 187 ? -6.201 7.242 23.076 1.00 97.88 187 MET A N 1
ATOM 1523 C CA . MET A 1 187 ? -4.965 6.933 23.793 1.00 97.88 187 MET A CA 1
ATOM 1524 C C . MET A 1 187 ? -4.370 5.617 23.293 1.00 97.88 187 MET A C 1
ATOM 1526 O O . MET A 1 187 ? -5.073 4.607 23.192 1.00 97.88 187 MET A O 1
ATOM 1530 N N . SER A 1 188 ? -3.063 5.633 23.026 1.00 97.69 188 SER A N 1
ATOM 1531 C CA . SER A 1 188 ? -2.296 4.431 22.703 1.00 97.69 188 SER A CA 1
ATOM 1532 C C . SER A 1 188 ? -2.229 3.493 23.901 1.00 97.69 188 SER A C 1
ATOM 1534 O O . SER A 1 188 ? -2.092 3.928 25.051 1.00 97.69 188 SER A O 1
ATOM 1536 N N . ILE A 1 189 ? -2.276 2.200 23.615 1.00 97.25 189 ILE A N 1
ATOM 1537 C CA . ILE A 1 189 ? -2.124 1.135 24.591 1.00 97.25 189 ILE A CA 1
ATOM 1538 C C . ILE A 1 189 ? -0.657 0.709 24.629 1.00 97.25 189 ILE A C 1
ATOM 1540 O O . ILE A 1 189 ? -0.044 0.452 23.590 1.00 97.25 189 ILE A O 1
ATOM 1544 N N . VAL A 1 190 ? -0.104 0.622 25.837 1.00 96.00 190 VAL A N 1
ATOM 1545 C CA . VAL A 1 190 ? 1.273 0.186 26.083 1.00 96.00 190 VAL A CA 1
ATOM 1546 C C . VAL A 1 190 ? 1.326 -0.999 27.030 1.00 96.00 190 VAL A C 1
ATOM 1548 O O . VAL A 1 190 ? 0.461 -1.188 27.889 1.00 96.00 190 VAL A O 1
ATOM 1551 N N . ASP A 1 191 ? 2.391 -1.769 26.895 1.00 93.38 191 ASP A N 1
ATOM 1552 C CA . ASP A 1 191 ? 2.712 -2.897 27.751 1.00 93.38 191 ASP A CA 1
ATOM 1553 C C . ASP A 1 191 ? 4.198 -2.876 28.157 1.00 93.38 191 ASP A C 1
ATOM 1555 O O . ASP A 1 191 ? 4.894 -1.874 27.977 1.00 93.38 191 ASP A O 1
ATOM 1559 N N . SER A 1 192 ? 4.686 -3.967 28.753 1.00 89.25 192 SER A N 1
ATOM 1560 C CA . SER A 1 192 ? 6.087 -4.110 29.166 1.00 89.25 192 SER A CA 1
ATOM 1561 C C . SER A 1 192 ? 7.085 -4.111 27.999 1.00 89.25 192 SER A C 1
ATOM 1563 O O . SER A 1 192 ? 8.251 -3.789 28.211 1.00 89.25 192 SER A O 1
ATOM 1565 N N . GLY A 1 193 ? 6.644 -4.446 26.784 1.00 89.88 193 GLY A N 1
ATOM 1566 C CA . GLY A 1 193 ? 7.428 -4.400 25.551 1.00 89.88 193 GLY A CA 1
ATOM 1567 C C . GLY A 1 193 ? 7.375 -3.051 24.827 1.00 89.88 193 GLY A C 1
ATOM 1568 O O . GLY A 1 193 ? 8.166 -2.830 23.912 1.00 89.88 193 GLY A O 1
ATOM 1569 N N . GLY A 1 194 ? 6.497 -2.132 25.240 1.00 91.69 194 GLY A N 1
ATOM 1570 C CA . GLY A 1 194 ? 6.392 -0.784 24.687 1.00 91.69 194 GLY A CA 1
ATOM 1571 C C . GLY A 1 194 ? 5.024 -0.497 24.075 1.00 91.69 194 GLY A C 1
ATOM 1572 O O . GLY A 1 194 ? 3.991 -0.774 24.679 1.00 91.69 194 GLY A O 1
ATOM 1573 N N . ASP A 1 195 ? 5.015 0.153 22.911 1.00 93.19 195 ASP A N 1
ATOM 1574 C CA . ASP A 1 195 ? 3.779 0.482 22.199 1.00 93.19 195 ASP A CA 1
ATOM 1575 C C . ASP A 1 195 ? 3.218 -0.752 21.493 1.00 93.19 195 ASP A C 1
ATOM 1577 O O . ASP A 1 195 ? 3.936 -1.446 20.775 1.00 93.19 195 ASP A O 1
ATOM 1581 N N . THR A 1 196 ? 1.931 -1.018 21.699 1.00 93.88 196 THR A N 1
ATOM 1582 C CA . THR A 1 196 ? 1.262 -2.180 21.103 1.00 93.88 196 THR A CA 1
ATOM 1583 C C . THR A 1 196 ? 0.793 -1.922 19.669 1.00 93.88 196 THR A C 1
ATOM 1585 O O . THR A 1 196 ? 0.359 -2.852 18.996 1.00 93.88 196 THR A O 1
ATOM 1588 N N . GLY A 1 197 ? 0.820 -0.667 19.203 1.00 94.25 197 GLY A N 1
ATOM 1589 C CA . GLY A 1 197 ? 0.208 -0.249 17.940 1.00 94.25 197 GLY A CA 1
ATOM 1590 C C . GLY A 1 197 ? -1.317 -0.100 18.011 1.00 94.25 197 GLY A C 1
ATOM 1591 O O . GLY A 1 197 ? -1.942 0.314 17.033 1.00 94.25 197 GLY A O 1
ATOM 1592 N N . TYR A 1 198 ? -1.934 -0.392 19.162 1.00 95.81 198 TYR A N 1
ATOM 1593 C CA . TYR A 1 198 ? -3.370 -0.240 19.369 1.00 95.81 198 TYR A CA 1
ATOM 1594 C C . TYR A 1 198 ? -3.716 1.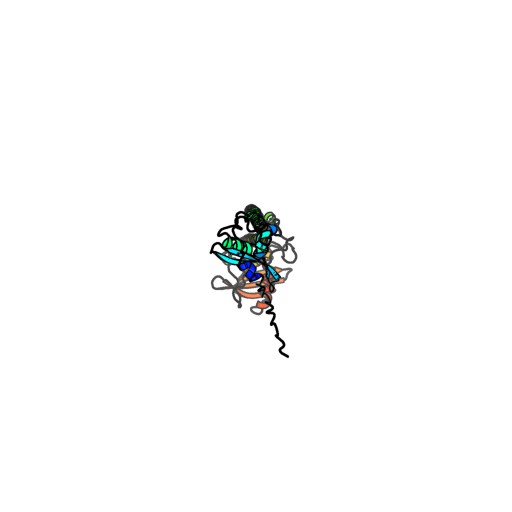058 20.093 1.00 95.81 198 TYR A C 1
ATOM 1596 O O . TYR A 1 198 ? -3.013 1.510 20.994 1.00 95.81 198 TYR A O 1
ATOM 1604 N N . GLN A 1 199 ? -4.860 1.630 19.730 1.00 97.00 199 GLN A N 1
ATOM 1605 C CA . GLN A 1 199 ? -5.525 2.698 20.468 1.00 97.00 199 GLN A CA 1
ATOM 1606 C C . GLN A 1 199 ? -6.773 2.129 21.141 1.00 97.00 199 GLN A C 1
ATOM 1608 O O . GLN A 1 199 ? -7.323 1.130 20.673 1.00 97.00 199 GLN A O 1
ATOM 1613 N N . LEU A 1 200 ? -7.252 2.766 22.212 1.00 96.75 200 LEU A N 1
ATOM 1614 C CA . LEU A 1 200 ? -8.402 2.261 22.971 1.00 96.75 200 LEU A CA 1
ATOM 1615 C C . LEU A 1 200 ? -9.623 1.962 22.085 1.00 96.75 200 LEU A C 1
ATOM 1617 O O . LEU A 1 200 ? -10.246 0.914 22.242 1.00 96.75 200 LEU A O 1
ATOM 1621 N N . TYR A 1 201 ? -9.947 2.837 21.125 1.00 96.56 201 TYR A N 1
ATOM 1622 C CA . TYR A 1 201 ? -11.099 2.633 20.243 1.00 96.56 201 TYR A CA 1
ATOM 1623 C C . TYR A 1 201 ? -10.998 1.364 19.379 1.00 96.56 201 TYR A C 1
ATOM 1625 O O . TYR A 1 201 ? -12.036 0.833 18.991 1.00 96.56 201 TYR A O 1
ATOM 1633 N N . HIS A 1 202 ? -9.794 0.839 19.106 1.00 95.62 202 HIS A N 1
ATOM 1634 C CA . HIS A 1 202 ? -9.637 -0.408 18.350 1.00 95.62 202 HIS A CA 1
ATOM 1635 C C . HIS A 1 202 ? -10.313 -1.590 19.050 1.00 95.62 202 HIS A C 1
ATOM 1637 O O . HIS A 1 202 ? -10.857 -2.450 18.367 1.00 95.62 202 HIS A O 1
ATOM 1643 N N . LEU A 1 203 ? -10.348 -1.608 20.387 1.00 94.19 203 LEU A N 1
ATOM 1644 C CA . LEU A 1 203 ? -10.973 -2.683 21.170 1.00 94.19 203 LEU A CA 1
ATOM 1645 C C . LEU A 1 203 ? -12.510 -2.678 21.097 1.00 94.19 203 LEU A C 1
ATOM 1647 O O . LEU A 1 203 ? -13.160 -3.617 21.554 1.00 94.19 203 LEU A O 1
ATOM 1651 N N . PHE A 1 204 ? -13.093 -1.629 20.513 1.00 92.81 204 PHE A N 1
ATOM 1652 C CA . PHE A 1 204 ? -14.533 -1.482 20.318 1.00 92.81 204 PHE A CA 1
ATOM 1653 C C . PHE A 1 204 ? -14.971 -1.754 18.877 1.00 92.81 204 PHE A C 1
ATOM 1655 O O . PHE A 1 204 ? -16.138 -1.528 18.558 1.00 92.81 204 PHE A O 1
ATOM 1662 N N . ARG A 1 205 ? -14.076 -2.232 17.995 1.00 91.31 205 ARG A N 1
ATOM 1663 C CA . ARG A 1 205 ? -14.430 -2.566 16.604 1.00 91.31 205 ARG A CA 1
ATOM 1664 C C . ARG A 1 205 ? -15.564 -3.582 16.554 1.00 91.31 205 ARG A C 1
ATOM 1666 O O . ARG A 1 205 ? -16.519 -3.365 15.823 1.00 91.31 205 ARG A O 1
ATOM 1673 N N . ILE A 1 206 ? -15.523 -4.614 17.390 1.00 87.56 206 ILE A N 1
ATOM 1674 C CA . ILE A 1 206 ? -16.559 -5.650 17.408 1.00 87.56 206 ILE A CA 1
ATOM 1675 C C . ILE A 1 206 ? -17.972 -5.093 17.702 1.00 87.56 206 ILE A C 1
ATOM 1677 O O . ILE A 1 206 ? -18.920 -5.411 16.984 1.00 87.56 206 ILE A O 1
ATOM 1681 N N . SER A 1 207 ? -18.109 -4.165 18.660 1.00 88.00 207 SER A N 1
ATOM 1682 C CA . SER A 1 207 ? -19.392 -3.497 18.948 1.00 88.00 207 SER A CA 1
ATOM 1683 C C . SER A 1 207 ? -19.756 -2.435 17.918 1.00 88.00 207 SER A C 1
ATOM 1685 O O . SER A 1 207 ? -20.914 -2.312 17.525 1.00 88.00 207 SER A O 1
ATOM 1687 N N . ALA A 1 208 ? -18.775 -1.647 17.473 1.00 90.00 208 ALA A N 1
ATOM 1688 C CA . ALA A 1 208 ? -18.991 -0.578 16.504 1.00 90.00 208 ALA A CA 1
ATOM 1689 C C . ALA A 1 208 ? -19.346 -1.117 15.113 1.00 90.00 208 ALA A C 1
ATOM 1691 O O . ALA A 1 208 ? -20.023 -0.442 14.349 1.00 90.00 208 ALA A O 1
ATOM 1692 N N . LEU A 1 209 ? -18.900 -2.322 14.773 1.00 89.75 209 LEU A N 1
ATOM 1693 C CA . LEU A 1 209 ? -19.204 -2.985 13.506 1.00 89.75 209 LEU A CA 1
ATOM 1694 C C . LEU A 1 209 ? -20.323 -4.030 13.663 1.00 89.75 209 LEU A C 1
ATOM 1696 O O . LEU A 1 209 ? -20.743 -4.621 12.672 1.00 89.75 209 LEU A O 1
ATOM 1700 N N . ALA A 1 210 ? -20.829 -4.204 14.895 1.00 85.19 210 ALA A N 1
ATOM 1701 C CA . ALA A 1 210 ? -21.947 -5.059 15.305 1.00 85.19 210 ALA A CA 1
ATOM 1702 C C . ALA A 1 210 ? -21.835 -6.532 14.882 1.00 85.19 210 ALA A C 1
ATOM 1704 O O . ALA A 1 210 ? -22.852 -7.220 14.760 1.00 85.19 210 ALA A O 1
ATOM 1705 N N . ARG A 1 211 ? -20.618 -7.013 14.609 1.00 86.31 211 ARG A N 1
ATOM 1706 C CA . ARG A 1 211 ? -20.368 -8.301 13.957 1.00 86.31 211 ARG A CA 1
ATOM 1707 C C . ARG A 1 211 ? -19.122 -8.960 14.516 1.00 86.31 211 ARG A C 1
ATOM 1709 O O . ARG A 1 211 ? -18.075 -8.322 14.617 1.00 86.31 211 ARG A O 1
ATOM 1716 N N . ASN A 1 212 ? -19.226 -10.247 14.826 1.00 81.25 212 ASN A N 1
ATOM 1717 C CA . ASN A 1 212 ? -18.082 -11.051 15.228 1.00 81.25 212 ASN A CA 1
ATOM 1718 C C . ASN A 1 212 ? -17.151 -11.272 14.018 1.00 81.25 212 ASN A C 1
ATOM 1720 O O . ASN A 1 212 ? -17.613 -11.774 12.991 1.00 81.25 212 ASN A O 1
ATOM 1724 N N . PRO A 1 213 ? -15.848 -10.951 14.101 1.00 80.06 213 PRO A N 1
ATOM 1725 C CA . PRO A 1 213 ? -14.936 -11.110 12.969 1.00 80.06 213 PRO A CA 1
ATOM 1726 C C . PRO A 1 213 ? -14.682 -12.572 12.578 1.00 80.06 213 PRO A C 1
ATOM 1728 O O . PRO A 1 213 ? -14.355 -12.862 11.427 1.00 80.06 213 PRO A O 1
ATOM 1731 N N . ASN A 1 214 ? -14.871 -13.512 13.506 1.00 79.69 214 ASN A N 1
ATOM 1732 C CA . ASN A 1 214 ? -14.649 -14.931 13.262 1.00 79.69 214 ASN A CA 1
ATOM 1733 C C . ASN A 1 214 ? -15.889 -15.626 12.690 1.00 79.69 214 ASN A C 1
ATOM 1735 O O . ASN A 1 214 ? -15.735 -16.405 11.742 1.00 79.69 214 ASN A O 1
ATOM 1739 N N . THR A 1 215 ? -17.074 -15.339 13.250 1.00 81.00 215 THR A N 1
ATOM 1740 C CA . THR A 1 215 ? -18.340 -16.037 12.937 1.00 81.00 215 THR A CA 1
ATOM 1741 C C . THR A 1 215 ? -19.293 -15.248 12.036 1.00 81.00 215 THR A C 1
ATOM 1743 O O . THR A 1 215 ? -20.166 -15.848 11.418 1.00 81.00 215 THR A O 1
ATOM 1746 N N . GLY A 1 216 ? -19.156 -13.921 11.944 1.00 79.88 216 GLY A N 1
ATOM 1747 C CA . GLY A 1 216 ? -20.087 -13.044 11.219 1.00 79.88 216 GLY A CA 1
ATOM 1748 C C . GLY A 1 216 ? -21.420 -12.791 11.940 1.00 79.88 216 GLY A C 1
ATOM 1749 O O . GLY A 1 216 ? -22.276 -12.042 11.454 1.00 79.88 216 GLY A O 1
ATOM 1750 N N . GLU A 1 217 ? -21.619 -13.382 13.118 1.00 83.25 217 GLU A N 1
ATOM 1751 C CA . GLU A 1 217 ? -22.843 -13.224 13.900 1.00 83.25 217 GLU A CA 1
ATOM 1752 C C . GLU A 1 217 ? -22.997 -11.797 14.425 1.00 83.25 217 GLU A C 1
ATOM 1754 O O . GLU A 1 217 ? -22.014 -11.090 14.666 1.00 83.25 217 GLU A O 1
ATOM 1759 N N . LYS A 1 218 ? -24.254 -11.357 14.571 1.00 82.31 218 LYS A N 1
ATOM 1760 C CA . LYS A 1 218 ? -24.555 -10.050 15.161 1.00 82.31 218 LYS A CA 1
ATOM 1761 C C . LYS A 1 218 ? -24.205 -10.068 16.638 1.00 82.31 218 LYS A C 1
ATOM 1763 O O . LYS A 1 218 ? -24.648 -10.958 17.351 1.00 82.31 218 LYS A O 1
ATOM 1768 N N . ILE A 1 219 ? -23.492 -9.039 17.073 1.00 78.25 219 ILE A N 1
ATOM 1769 C CA . ILE A 1 219 ? -23.125 -8.850 18.474 1.00 78.25 219 ILE A CA 1
ATOM 1770 C C . ILE A 1 219 ? -24.048 -7.826 19.124 1.00 78.25 219 ILE A C 1
ATOM 1772 O O . ILE A 1 219 ? -24.347 -6.771 18.551 1.00 78.25 219 ILE A O 1
ATOM 1776 N N . GLY A 1 220 ? -24.542 -8.164 20.314 1.00 71.25 220 GLY A N 1
ATOM 1777 C CA . GLY A 1 220 ? -25.403 -7.298 21.099 1.00 71.25 220 GLY A CA 1
ATOM 1778 C C . GLY A 1 220 ? -24.658 -6.056 21.586 1.00 71.25 220 GLY A C 1
ATOM 1779 O O . GLY A 1 220 ? -23.502 -6.111 21.993 1.00 71.25 220 GLY A O 1
ATOM 1780 N N . LYS A 1 221 ? -25.340 -4.904 21.616 1.00 66.69 221 LYS A N 1
ATOM 1781 C CA . LYS A 1 221 ? -24.748 -3.638 22.099 1.00 66.69 221 LYS A CA 1
ATOM 1782 C C . LYS A 1 221 ? -24.295 -3.682 23.562 1.00 66.69 221 LYS A C 1
ATOM 1784 O O . LYS A 1 221 ? -23.484 -2.855 23.963 1.00 66.69 221 LYS A O 1
ATOM 1789 N N . GLU A 1 222 ? -24.841 -4.597 24.359 1.00 67.44 222 GLU A N 1
ATOM 1790 C CA . GLU A 1 222 ? -24.538 -4.709 25.790 1.00 67.44 222 GLU A CA 1
ATOM 1791 C C . GLU A 1 222 ? -23.304 -5.566 26.095 1.00 67.44 222 GLU A C 1
ATOM 1793 O O . GLU A 1 222 ? -22.863 -5.617 27.245 1.00 67.44 222 GLU A O 1
ATOM 1798 N N . GLU A 1 223 ? -22.720 -6.196 25.074 1.00 79.94 223 GLU A N 1
ATOM 1799 C CA . GLU A 1 223 ? -21.593 -7.116 25.224 1.00 79.94 223 GLU A CA 1
ATOM 1800 C C . GLU A 1 223 ? -20.269 -6.408 25.511 1.00 79.94 223 GLU A C 1
ATOM 1802 O O . GLU A 1 223 ? -19.321 -7.074 25.909 1.00 79.94 223 GLU A O 1
ATOM 1807 N N . GLN A 1 224 ? -20.182 -5.077 25.379 1.00 88.00 224 GLN A N 1
ATOM 1808 C CA . GLN A 1 224 ? -18.992 -4.311 25.760 1.00 88.00 224 GLN A CA 1
ATOM 1809 C C . GLN A 1 224 ? -19.309 -3.084 26.610 1.00 88.00 224 GLN A C 1
ATOM 1811 O O . GLN A 1 224 ? -20.211 -2.300 26.312 1.00 88.00 224 GLN A O 1
ATOM 1816 N N . LYS A 1 225 ? -18.503 -2.869 27.654 1.00 90.94 225 LYS A N 1
ATOM 1817 C CA . LYS A 1 225 ? -18.625 -1.725 28.566 1.00 90.94 225 LYS A CA 1
ATOM 1818 C C . LYS A 1 225 ? -17.256 -1.116 28.845 1.00 90.94 225 LYS A C 1
ATOM 1820 O O . LYS A 1 225 ? -16.254 -1.821 28.922 1.00 90.94 225 LYS A O 1
ATOM 1825 N N . LEU A 1 226 ? -17.234 0.199 29.042 1.00 93.31 226 LEU A N 1
ATOM 1826 C CA . LEU A 1 226 ? -16.066 0.936 29.512 1.00 93.31 226 LEU A CA 1
ATOM 1827 C C . LEU A 1 226 ? -16.381 1.528 30.882 1.00 93.31 226 LEU A C 1
ATOM 1829 O O . LEU A 1 226 ? -17.298 2.340 31.006 1.00 93.31 226 LEU A O 1
ATOM 1833 N N . ILE A 1 227 ? -15.659 1.089 31.910 1.00 93.50 227 ILE A N 1
ATOM 1834 C CA . ILE A 1 227 ? -15.989 1.383 33.309 1.00 93.50 227 ILE A CA 1
ATOM 1835 C C . ILE A 1 227 ? -14.740 1.898 34.025 1.00 93.50 227 ILE A C 1
ATOM 1837 O O . ILE A 1 227 ? -13.635 1.426 33.778 1.00 93.50 227 ILE A O 1
ATOM 1841 N N . SER A 1 228 ? -14.903 2.870 34.923 1.00 93.31 228 SER A N 1
ATOM 1842 C CA . SER A 1 228 ? -13.836 3.266 35.846 1.00 93.31 228 SER A CA 1
ATOM 1843 C C . SER A 1 228 ? -13.982 2.489 37.148 1.00 93.31 228 SER A C 1
ATOM 1845 O O . SER A 1 228 ? -15.052 2.491 37.752 1.00 93.31 228 SER A O 1
ATOM 1847 N N . THR A 1 229 ? -12.902 1.872 37.605 1.00 91.75 229 THR A N 1
ATOM 1848 C CA . THR A 1 229 ? -12.830 1.129 38.866 1.00 91.75 229 THR A CA 1
ATOM 1849 C C . THR A 1 229 ? -11.698 1.666 39.737 1.00 91.75 229 THR A C 1
ATOM 1851 O O . THR A 1 229 ? -10.952 2.566 39.348 1.00 91.75 229 THR A O 1
ATOM 1854 N N . ASN A 1 230 ? -11.551 1.107 40.938 1.00 90.00 230 ASN A N 1
ATOM 1855 C CA . ASN A 1 230 ? -10.414 1.382 41.816 1.00 90.00 230 ASN A CA 1
ATOM 1856 C C . ASN A 1 230 ? -9.068 0.893 41.241 1.00 90.00 230 ASN A C 1
ATOM 1858 O O . ASN A 1 230 ? -8.021 1.390 41.654 1.00 90.00 230 ASN A O 1
ATOM 1862 N N . LEU A 1 231 ? -9.078 -0.060 40.303 1.00 88.81 231 LEU A N 1
ATOM 1863 C CA . LEU A 1 231 ? -7.871 -0.583 39.653 1.00 88.81 231 LEU A CA 1
ATOM 1864 C C . LEU A 1 231 ? -7.466 0.233 38.417 1.00 88.81 231 LEU A C 1
ATOM 1866 O O . LEU A 1 231 ? -6.294 0.223 38.031 1.00 88.81 231 LEU A O 1
ATOM 1870 N N . GLY A 1 232 ? -8.412 0.959 37.820 1.00 92.19 232 GLY A N 1
ATOM 1871 C CA . GLY A 1 232 ? -8.179 1.812 36.663 1.00 92.19 232 GLY A CA 1
ATOM 1872 C C . GLY A 1 232 ? -9.370 1.856 35.712 1.00 92.19 232 GLY A C 1
ATOM 1873 O O . GLY A 1 232 ? -10.523 1.806 36.127 1.00 92.19 232 GLY A O 1
ATOM 1874 N N . LEU A 1 233 ? -9.084 1.990 34.422 1.00 95.94 233 LEU A N 1
ATOM 1875 C CA . LEU A 1 233 ? -10.076 1.927 33.354 1.00 95.94 233 LEU A CA 1
ATOM 1876 C C . LEU A 1 233 ? -10.234 0.473 32.904 1.00 95.94 233 LEU A C 1
ATOM 1878 O O . LEU A 1 233 ? -9.242 -0.167 32.577 1.00 95.94 233 LEU A O 1
ATOM 1882 N N . GLU A 1 234 ? -11.454 -0.043 32.849 1.00 94.94 234 GLU A N 1
ATOM 1883 C CA . GLU A 1 234 ? -11.734 -1.427 32.464 1.00 94.94 234 GLU A CA 1
ATOM 1884 C C . GLU A 1 234 ? -12.539 -1.476 31.170 1.00 94.94 234 GLU A C 1
ATOM 1886 O O . GLU A 1 234 ? -13.626 -0.900 31.086 1.00 94.94 234 GLU A O 1
ATOM 1891 N N . VAL A 1 235 ? -12.006 -2.185 30.172 1.00 94.44 235 VAL A N 1
ATOM 1892 C CA . VAL A 1 235 ? -12.758 -2.597 28.981 1.00 94.44 235 VAL A CA 1
ATOM 1893 C C . VAL A 1 235 ? -13.312 -3.982 29.273 1.00 94.44 235 VAL A C 1
ATOM 1895 O O . VAL A 1 235 ? -12.566 -4.958 29.259 1.00 94.44 235 VAL A O 1
ATOM 1898 N N . TYR A 1 236 ? -14.599 -4.050 29.589 1.00 91.88 236 TYR A N 1
ATOM 1899 C CA . TYR A 1 236 ? -15.331 -5.290 29.826 1.00 91.88 236 TYR A CA 1
ATOM 1900 C C . TYR A 1 236 ? -15.921 -5.802 28.519 1.00 91.88 236 TYR A C 1
ATOM 1902 O O . TYR A 1 236 ? -16.465 -5.015 27.740 1.00 91.88 236 TYR A O 1
ATOM 1910 N N . PHE A 1 237 ? -15.857 -7.115 28.324 1.00 88.62 237 PHE A N 1
ATOM 1911 C CA . PHE A 1 237 ? -16.556 -7.814 27.266 1.00 88.62 237 PHE A CA 1
ATOM 1912 C C . PHE A 1 237 ? -17.185 -9.115 27.777 1.00 88.62 237 PHE A C 1
ATOM 1914 O O . PHE A 1 237 ? -16.601 -9.834 28.589 1.00 88.62 237 PHE A O 1
ATOM 1921 N N . ASN A 1 238 ? -18.387 -9.410 27.292 1.00 83.44 238 ASN A N 1
ATOM 1922 C CA . ASN A 1 238 ? -19.083 -10.666 27.533 1.00 83.44 238 ASN A CA 1
ATOM 1923 C C . ASN A 1 238 ? -19.247 -11.381 26.199 1.00 83.44 238 ASN A C 1
ATOM 1925 O O . ASN A 1 238 ? -19.809 -10.807 25.274 1.00 83.44 238 ASN A O 1
ATOM 1929 N N . ASN A 1 239 ? -18.743 -12.606 26.110 1.00 73.62 239 ASN A N 1
ATOM 1930 C CA . ASN A 1 239 ? -18.944 -13.455 24.946 1.00 73.62 239 ASN A CA 1
ATOM 1931 C C . ASN A 1 239 ? -19.498 -14.802 25.412 1.00 73.62 239 ASN A C 1
ATOM 1933 O O . ASN A 1 239 ? -18.815 -15.527 26.141 1.00 73.62 239 ASN A O 1
ATOM 1937 N N . ASP A 1 240 ? -20.735 -15.113 25.030 1.00 74.50 240 ASP A N 1
ATOM 1938 C CA . ASP A 1 240 ? -21.439 -16.351 25.388 1.00 74.50 240 ASP A CA 1
ATOM 1939 C C . ASP A 1 240 ? -21.407 -16.682 26.893 1.00 74.50 240 ASP A C 1
ATOM 1941 O O . ASP A 1 240 ? -21.162 -17.817 27.312 1.00 74.50 240 ASP A O 1
ATOM 1945 N N . GLY A 1 241 ? -21.616 -15.668 27.737 1.00 77.19 241 GLY A N 1
ATOM 1946 C CA . GLY A 1 241 ? -21.646 -15.816 29.194 1.00 77.19 241 GLY A CA 1
ATOM 1947 C C . GLY A 1 241 ? -20.269 -15.897 29.853 1.00 77.19 241 GLY A C 1
ATOM 1948 O O . GLY A 1 241 ? -20.192 -16.039 31.072 1.00 77.19 241 GLY A O 1
ATOM 1949 N N . ARG A 1 242 ? -19.179 -15.790 29.083 1.00 81.94 242 ARG A N 1
ATOM 1950 C CA . ARG A 1 242 ? -17.827 -15.627 29.625 1.00 81.94 242 ARG A CA 1
ATOM 1951 C C . ARG A 1 242 ? -17.512 -14.150 29.742 1.00 81.94 242 ARG A C 1
ATOM 1953 O O . ARG A 1 242 ? -17.399 -13.446 28.738 1.00 81.94 242 ARG A O 1
ATOM 1960 N N . GLU A 1 243 ? -17.335 -13.702 30.975 1.00 88.44 243 GLU A N 1
ATOM 1961 C CA . GLU A 1 243 ? -16.992 -12.320 31.265 1.00 88.44 243 GLU A CA 1
ATOM 1962 C C . GLU A 1 243 ? -15.486 -12.170 31.328 1.00 88.44 243 GLU A C 1
ATOM 1964 O O . GLU A 1 243 ? -14.814 -12.840 32.115 1.00 88.44 243 GLU A O 1
ATOM 1969 N N . VAL A 1 244 ? -14.942 -11.265 30.530 1.00 90.56 244 VAL A N 1
ATOM 1970 C CA . VAL A 1 244 ? -13.524 -10.946 30.585 1.00 90.56 244 VAL A CA 1
ATOM 1971 C C . VAL A 1 244 ? -13.360 -9.433 30.495 1.00 90.56 244 VAL A C 1
ATOM 1973 O O . VAL A 1 244 ? -14.109 -8.744 29.807 1.00 90.56 244 VAL A O 1
ATOM 1976 N N . SER A 1 245 ? -12.399 -8.873 31.222 1.00 92.44 245 SER A N 1
ATOM 1977 C CA . SER A 1 245 ? -12.069 -7.455 31.104 1.00 92.44 245 SER A CA 1
ATOM 1978 C C . SER A 1 245 ? -10.573 -7.215 31.089 1.00 92.44 245 SER A C 1
ATOM 1980 O O . SER A 1 245 ? -9.803 -7.941 31.713 1.00 92.44 245 SER A O 1
ATOM 1982 N N . ILE A 1 246 ? -10.151 -6.180 30.368 1.00 94.88 246 ILE A N 1
ATOM 1983 C CA . ILE A 1 246 ? -8.769 -5.702 30.384 1.00 94.88 246 ILE A CA 1
ATOM 1984 C C . ILE A 1 246 ? -8.724 -4.453 31.257 1.00 94.88 246 ILE A C 1
ATOM 1986 O O . ILE A 1 246 ? -9.476 -3.502 31.029 1.00 94.88 246 ILE A O 1
ATOM 1990 N N . VAL A 1 247 ? -7.842 -4.461 32.255 1.00 95.81 247 VAL A N 1
ATOM 1991 C CA . VAL A 1 247 ? -7.656 -3.352 33.191 1.00 95.81 247 VAL A CA 1
ATOM 1992 C C . VAL A 1 247 ? -6.473 -2.506 32.737 1.00 95.81 247 VAL A C 1
ATOM 1994 O O . VAL A 1 247 ? -5.357 -3.005 32.585 1.00 95.81 247 VAL A O 1
ATOM 1997 N N . PHE A 1 248 ? -6.699 -1.208 32.565 1.00 96.94 248 PHE A N 1
ATOM 1998 C CA . PHE A 1 248 ? -5.706 -0.225 32.155 1.00 96.94 248 PHE A CA 1
ATOM 1999 C C . PHE A 1 248 ? -5.461 0.802 33.254 1.00 96.94 248 PHE A C 1
ATOM 2001 O O . PHE A 1 248 ? -6.393 1.310 33.878 1.00 96.94 248 PHE A O 1
ATOM 2008 N N . LYS A 1 249 ? -4.204 1.208 33.423 1.00 95.94 249 LYS A N 1
ATOM 2009 C CA . LYS A 1 249 ? -3.842 2.403 34.185 1.00 95.94 249 LYS A CA 1
ATOM 2010 C C . LYS A 1 249 ? -3.333 3.472 33.239 1.00 95.94 249 LYS A C 1
ATOM 2012 O O . LYS A 1 249 ? -2.452 3.227 32.420 1.00 95.94 249 LYS A O 1
ATOM 2017 N N . GLU A 1 250 ? -3.871 4.671 33.383 1.00 94.88 250 GLU A N 1
ATOM 2018 C CA . GLU A 1 250 ? -3.405 5.819 32.622 1.00 94.88 250 GLU A CA 1
ATOM 2019 C C . GLU A 1 250 ? -2.012 6.253 33.101 1.00 94.88 250 GLU A C 1
ATOM 2021 O O . GLU A 1 250 ? -1.768 6.396 34.303 1.00 94.88 250 GLU A O 1
ATOM 2026 N N . PHE A 1 251 ? -1.095 6.451 32.158 1.00 92.38 251 PHE A N 1
ATOM 2027 C CA . PHE A 1 251 ? 0.248 6.960 32.406 1.00 92.38 251 PHE A CA 1
ATOM 2028 C C . PHE A 1 251 ? 0.703 7.801 31.213 1.00 92.38 251 PHE A C 1
ATOM 2030 O O . PHE A 1 251 ? 0.783 7.301 30.095 1.00 92.38 251 PHE A O 1
ATOM 2037 N N . SER A 1 252 ? 0.992 9.087 31.437 1.00 91.06 252 SER A N 1
ATOM 2038 C CA . SER A 1 252 ? 1.518 9.999 30.406 1.00 91.06 252 SER A CA 1
ATOM 2039 C C . SER A 1 252 ? 0.704 10.008 29.101 1.00 91.06 252 SER A C 1
ATOM 2041 O O . SER A 1 252 ? 1.267 9.920 28.012 1.00 91.06 252 SER A O 1
ATOM 2043 N N . ARG A 1 253 ? -0.633 10.107 29.211 1.00 93.06 253 ARG A N 1
ATOM 2044 C CA . ARG A 1 253 ? -1.598 10.044 28.088 1.00 93.06 253 ARG A CA 1
ATOM 2045 C C . ARG A 1 253 ? -1.608 8.718 27.309 1.00 93.06 253 ARG A C 1
ATOM 2047 O O . ARG A 1 253 ? -2.094 8.670 26.183 1.00 93.06 253 ARG A O 1
ATOM 2054 N N . LYS A 1 254 ? -1.088 7.645 27.904 1.00 96.88 254 LYS A N 1
ATOM 2055 C CA . LYS A 1 254 ? -1.160 6.273 27.392 1.00 96.88 254 LYS A CA 1
ATOM 2056 C C . LYS A 1 254 ? -1.909 5.380 28.376 1.00 96.88 254 LYS A C 1
ATOM 2058 O O . LYS A 1 254 ? -2.023 5.705 29.559 1.00 96.88 254 LYS A O 1
ATOM 2063 N N . LEU A 1 255 ? -2.394 4.243 27.893 1.00 97.31 255 LEU A N 1
ATOM 2064 C CA . LEU A 1 255 ? -3.072 3.228 28.694 1.00 97.31 255 LEU A CA 1
ATOM 2065 C C . LEU A 1 255 ? -2.151 2.025 28.870 1.00 97.31 255 LEU A C 1
ATOM 2067 O O . LEU A 1 255 ? -1.954 1.247 27.943 1.00 97.31 255 LEU A O 1
ATOM 2071 N N . ALA A 1 256 ? -1.573 1.883 30.060 1.00 96.19 256 ALA A N 1
ATOM 2072 C CA . ALA A 1 256 ? -0.732 0.744 30.395 1.00 96.19 256 ALA A CA 1
ATOM 2073 C C . ALA A 1 256 ? -1.590 -0.427 30.877 1.00 96.19 256 ALA A C 1
ATOM 2075 O O . ALA A 1 256 ? -2.401 -0.253 31.792 1.00 96.19 256 ALA A O 1
ATOM 2076 N N . ILE A 1 257 ? -1.399 -1.614 30.302 1.00 95.50 257 ILE A N 1
ATOM 2077 C CA . ILE A 1 257 ? -2.100 -2.824 30.749 1.00 95.50 257 ILE A CA 1
ATOM 2078 C C . ILE A 1 257 ? -1.655 -3.165 32.179 1.00 95.50 257 ILE A C 1
ATOM 2080 O O . ILE A 1 257 ? -0.464 -3.162 32.497 1.00 95.50 257 ILE A O 1
ATOM 2084 N N . LYS A 1 258 ? -2.622 -3.409 33.067 1.00 94.69 258 LYS A N 1
ATOM 2085 C CA . LYS A 1 258 ? -2.390 -3.778 34.472 1.00 94.69 258 LYS A CA 1
ATOM 2086 C C . LYS A 1 258 ? -2.745 -5.212 34.805 1.00 94.69 258 LYS A C 1
ATOM 2088 O O . LYS A 1 258 ? -2.185 -5.752 35.752 1.00 94.69 258 LYS A O 1
ATOM 2093 N N . GLY A 1 259 ? -3.660 -5.794 34.050 1.00 94.38 259 GLY A N 1
ATOM 2094 C CA . GLY A 1 259 ? -4.114 -7.152 34.263 1.00 94.38 259 GLY A CA 1
ATOM 2095 C C . GLY A 1 259 ? -5.378 -7.434 33.477 1.00 94.38 259 GLY A C 1
ATOM 2096 O O . GLY A 1 259 ? -5.898 -6.572 32.760 1.00 94.38 259 GLY A O 1
ATOM 2097 N N . ILE A 1 260 ? -5.872 -8.651 33.641 1.00 92.81 260 ILE A N 1
ATOM 2098 C CA . ILE A 1 260 ? -7.118 -9.122 33.046 1.00 92.81 260 ILE A CA 1
ATOM 2099 C C . ILE A 1 260 ? -8.005 -9.642 34.173 1.00 92.81 260 ILE A C 1
ATOM 2101 O O . ILE A 1 260 ? -7.506 -10.222 35.137 1.00 92.81 260 ILE A O 1
ATOM 2105 N N . LYS A 1 261 ? -9.316 -9.431 34.064 1.00 91.75 261 LYS A N 1
ATOM 2106 C CA . LYS A 1 261 ? -10.302 -10.134 34.886 1.00 91.75 261 LYS A CA 1
ATOM 2107 C C . LYS A 1 261 ? -11.001 -11.188 34.055 1.00 91.75 261 LYS A C 1
ATOM 2109 O O . LYS A 1 261 ? -11.337 -10.907 32.911 1.00 91.75 261 LYS A O 1
ATOM 2114 N N . ALA A 1 262 ? -11.256 -12.352 34.634 1.00 89.31 262 ALA A N 1
ATOM 2115 C CA . ALA A 1 262 ? -12.108 -13.374 34.038 1.00 89.31 262 ALA A CA 1
ATOM 2116 C C . ALA A 1 262 ? -13.144 -13.812 35.077 1.00 89.31 262 ALA A C 1
ATOM 2118 O O . ALA A 1 262 ? -12.769 -14.203 36.176 1.00 89.31 262 ALA A O 1
ATOM 2119 N N . ASN A 1 263 ? -14.434 -13.703 34.753 1.00 86.62 263 ASN A N 1
ATOM 2120 C CA . ASN A 1 263 ? -15.556 -14.016 35.648 1.00 86.62 263 ASN A CA 1
ATOM 2121 C C . ASN A 1 263 ? -15.433 -13.369 37.046 1.00 86.62 263 ASN A C 1
ATOM 2123 O O . ASN A 1 263 ? -15.759 -13.977 38.059 1.00 86.62 263 ASN A O 1
ATOM 2127 N N . GLY A 1 264 ? -14.922 -12.134 37.096 1.00 82.69 264 GLY A N 1
ATOM 2128 C CA . GLY A 1 264 ? -14.709 -11.370 38.331 1.00 82.69 264 GLY A CA 1
ATOM 2129 C C . GLY A 1 264 ? -13.324 -11.529 38.968 1.00 82.69 264 GLY A C 1
ATOM 2130 O O . GLY A 1 264 ? -12.882 -10.614 39.668 1.00 82.69 264 GLY A O 1
ATOM 2131 N N . ASP A 1 265 ? -12.595 -12.604 38.667 1.00 87.62 265 ASP A N 1
ATOM 2132 C CA . ASP A 1 265 ? -11.275 -12.857 39.245 1.00 87.62 265 ASP A CA 1
ATOM 2133 C C . ASP A 1 265 ? -10.205 -12.009 38.557 1.00 87.62 265 ASP A C 1
ATOM 2135 O O . ASP A 1 265 ? -9.933 -12.162 37.365 1.00 87.62 265 ASP A O 1
ATOM 2139 N N . TYR A 1 266 ? -9.589 -11.095 39.314 1.00 91.62 266 TYR A N 1
ATOM 2140 C CA . TYR A 1 266 ? -8.524 -10.228 38.815 1.00 91.62 266 TYR A CA 1
ATOM 2141 C C . TYR A 1 266 ? -7.168 -10.919 38.859 1.00 91.62 266 TYR A C 1
ATOM 2143 O O . TYR A 1 266 ? -6.665 -11.260 39.930 1.00 91.62 266 TYR A O 1
ATOM 2151 N N . ASN A 1 267 ? -6.540 -11.027 37.691 1.00 89.50 267 ASN A N 1
ATOM 2152 C CA . ASN A 1 267 ? -5.181 -11.503 37.561 1.00 89.50 267 ASN A CA 1
ATOM 2153 C C . ASN A 1 267 ? -4.244 -10.370 37.094 1.00 89.50 267 ASN A C 1
ATOM 2155 O O . ASN A 1 267 ? -4.288 -9.970 35.923 1.00 89.50 267 ASN A O 1
ATOM 2159 N N . PRO A 1 268 ? -3.376 -9.846 37.983 1.00 89.12 268 PRO A N 1
ATOM 2160 C CA . PRO A 1 268 ? -2.370 -8.854 37.610 1.00 89.12 268 PRO A CA 1
ATOM 2161 C C . PRO A 1 268 ? -1.186 -9.452 36.832 1.00 89.12 268 PRO A C 1
ATOM 2163 O O . PRO A 1 268 ? -0.375 -8.696 36.306 1.00 89.12 268 PRO A O 1
ATOM 2166 N N . ASN A 1 269 ? -1.070 -10.783 36.762 1.00 85.12 269 ASN A N 1
ATOM 2167 C CA . ASN A 1 269 ? 0.061 -11.499 36.171 1.00 85.12 269 ASN A CA 1
ATOM 2168 C C . ASN A 1 269 ? -0.398 -12.401 35.013 1.00 85.12 269 ASN A C 1
ATOM 2170 O O . ASN A 1 269 ? -1.525 -12.881 34.991 1.00 85.12 269 ASN A O 1
ATOM 2174 N N . GLY A 1 270 ? 0.466 -12.676 34.037 1.00 77.19 270 GLY A N 1
ATOM 2175 C CA . GLY A 1 270 ? 0.150 -13.619 32.955 1.00 77.19 270 GLY A CA 1
ATOM 2176 C C . GLY A 1 270 ? -0.863 -13.095 31.931 1.00 77.19 270 GLY A C 1
ATOM 2177 O O . GLY A 1 270 ? -1.228 -13.818 31.002 1.00 77.19 270 GLY A O 1
ATOM 2178 N N . TRP A 1 271 ? -1.279 -11.829 32.042 1.00 84.00 271 TRP A N 1
ATOM 2179 C CA . TRP A 1 271 ? -2.056 -11.153 31.004 1.00 84.00 271 TRP A CA 1
ATOM 2180 C C . TRP A 1 271 ? -1.262 -11.034 29.702 1.00 84.00 271 TRP A C 1
ATOM 2182 O O . TRP A 1 271 ? -1.857 -10.920 28.636 1.00 84.00 271 TRP A O 1
ATOM 2192 N N . GLU A 1 272 ? 0.068 -11.116 29.758 1.00 85.94 272 GLU A N 1
ATOM 2193 C CA . GLU A 1 272 ? 0.962 -11.068 28.606 1.00 85.94 272 GLU A CA 1
ATOM 2194 C C . GLU A 1 272 ? 0.658 -12.167 27.580 1.00 85.94 272 GLU A C 1
ATOM 2196 O O . GLU A 1 272 ? 0.776 -11.920 26.381 1.00 85.94 272 GLU A O 1
ATOM 2201 N N . PHE A 1 273 ? 0.215 -13.343 28.039 1.00 84.44 273 PHE A N 1
ATOM 2202 C CA . PHE A 1 273 ? -0.160 -14.468 27.176 1.00 84.44 273 PHE A CA 1
ATOM 2203 C C . PHE A 1 273 ? -1.559 -14.316 26.572 1.00 84.44 273 PHE A C 1
ATOM 2205 O O . PHE A 1 273 ? -1.838 -14.857 25.505 1.00 84.44 273 PHE A O 1
ATOM 2212 N N . LEU A 1 274 ? -2.443 -13.578 27.246 1.00 85.06 274 LEU A N 1
ATOM 2213 C CA . LEU A 1 274 ? -3.844 -13.424 26.850 1.00 85.06 274 LEU A CA 1
ATOM 2214 C C . LEU A 1 274 ? -4.100 -12.136 26.061 1.00 85.06 274 LEU A C 1
ATOM 2216 O O . LEU A 1 274 ? -5.043 -12.085 25.277 1.00 85.06 274 LEU A O 1
ATOM 2220 N N . LYS A 1 275 ? -3.264 -11.104 26.220 1.00 87.25 275 LYS A N 1
ATOM 2221 C CA . LYS A 1 275 ? -3.481 -9.790 25.597 1.00 87.25 275 LYS A CA 1
ATOM 2222 C C . LYS A 1 275 ? -3.552 -9.870 24.073 1.00 87.25 275 LYS A C 1
ATOM 2224 O O . LYS A 1 275 ? -4.428 -9.243 23.498 1.00 87.25 275 LYS A O 1
ATOM 2229 N N . ASN A 1 276 ? -2.668 -10.639 23.429 1.00 88.38 276 ASN A N 1
ATOM 2230 C CA . ASN A 1 276 ? -2.574 -10.669 21.969 1.00 88.38 276 ASN A CA 1
ATOM 2231 C C . ASN A 1 276 ? -3.816 -11.339 21.362 1.00 88.38 276 ASN A C 1
ATOM 2233 O O . ASN A 1 276 ? -4.485 -10.676 20.573 1.00 88.38 276 ASN A O 1
ATOM 2237 N N . PRO A 1 277 ? -4.221 -12.556 21.795 1.00 88.19 277 PRO A N 1
ATOM 2238 C CA . PRO A 1 277 ? -5.482 -13.148 21.346 1.00 88.19 277 PRO A CA 1
ATOM 2239 C C . PRO A 1 277 ? -6.701 -12.252 21.604 1.00 88.19 277 PRO A C 1
ATOM 2241 O O . PRO A 1 277 ? -7.594 -12.139 20.762 1.00 88.19 277 PRO A O 1
ATOM 2244 N N . LEU A 1 278 ? -6.746 -11.582 22.761 1.00 87.88 278 LEU A N 1
ATOM 2245 C CA . LEU A 1 278 ? -7.839 -10.665 23.076 1.00 87.88 278 LEU A CA 1
ATOM 2246 C C . LEU A 1 278 ? -7.838 -9.436 22.169 1.00 87.88 278 LEU A C 1
ATOM 2248 O O . LEU A 1 278 ? -8.881 -9.075 21.638 1.00 87.88 278 LEU A O 1
ATOM 2252 N N . PHE A 1 279 ? -6.693 -8.805 21.936 1.00 91.44 279 PHE A N 1
ATOM 2253 C CA . PHE A 1 279 ? -6.619 -7.642 21.058 1.00 91.44 279 PHE A CA 1
ATOM 2254 C C . PHE A 1 279 ? -6.975 -8.028 19.632 1.00 91.44 279 PHE A C 1
ATOM 2256 O O . PHE A 1 279 ? -7.773 -7.334 19.014 1.00 91.44 279 PHE A O 1
ATOM 2263 N N . GLU A 1 280 ? -6.470 -9.152 19.131 1.00 87.94 280 GLU A N 1
ATOM 2264 C CA . GLU A 1 280 ? -6.829 -9.673 17.813 1.00 87.94 280 GLU A CA 1
ATOM 2265 C C . GLU A 1 280 ? -8.343 -9.893 17.698 1.00 87.94 280 GLU A C 1
ATOM 2267 O O . GLU A 1 280 ? -8.971 -9.336 16.801 1.00 87.94 280 GLU A O 1
ATOM 2272 N N . SER A 1 281 ? -8.963 -10.601 18.647 1.00 85.38 281 SER A N 1
ATOM 2273 C CA . SER A 1 281 ? -10.414 -10.843 18.615 1.00 85.38 281 SER A CA 1
ATOM 2274 C C . SER A 1 281 ? -11.264 -9.568 18.692 1.00 85.38 281 SER A C 1
ATOM 2276 O O . SER A 1 281 ? -12.294 -9.480 18.026 1.00 85.38 281 SER A O 1
ATOM 2278 N N . LEU A 1 282 ? -10.839 -8.568 19.469 1.00 88.56 282 LEU A N 1
ATOM 2279 C CA . LEU A 1 282 ? -11.605 -7.338 19.689 1.00 88.56 282 LEU A CA 1
ATOM 2280 C C . LEU A 1 282 ? -11.381 -6.279 18.604 1.00 88.56 282 LEU A C 1
ATOM 2282 O O . LEU A 1 282 ? -12.238 -5.417 18.398 1.00 88.56 282 LEU A O 1
ATOM 2286 N N . SER A 1 283 ? -10.226 -6.325 17.937 1.00 90.69 283 SER A N 1
ATOM 2287 C CA . SER A 1 283 ? -9.791 -5.306 16.982 1.00 90.69 283 SER A CA 1
ATOM 2288 C C . SER A 1 283 ? -9.826 -5.755 15.526 1.00 90.69 283 SER A C 1
ATOM 2290 O O . SER A 1 283 ? -9.567 -4.945 14.644 1.00 90.69 283 SER A O 1
ATOM 2292 N N . GLN A 1 284 ? -10.138 -7.004 15.208 1.00 90.50 284 GLN A N 1
ATOM 2293 C CA . GLN A 1 284 ? -10.260 -7.397 13.807 1.00 90.50 284 GLN A CA 1
ATOM 2294 C C . GLN A 1 284 ? -11.495 -6.783 13.136 1.00 90.50 284 GLN A C 1
ATOM 2296 O O . GLN A 1 284 ? -12.515 -6.504 13.768 1.00 90.50 284 GLN A O 1
ATOM 2301 N N . TYR A 1 285 ? -11.385 -6.561 11.826 1.00 89.69 285 TYR A N 1
ATOM 2302 C CA . TYR A 1 285 ? -12.535 -6.233 10.993 1.00 89.69 285 TYR A CA 1
ATOM 2303 C C . TYR A 1 285 ? -13.359 -7.496 10.699 1.00 89.69 285 TYR A C 1
ATOM 2305 O O . TYR A 1 285 ? -12.786 -8.586 10.627 1.00 89.69 285 TYR A O 1
ATOM 2313 N N . PRO A 1 286 ? -14.680 -7.370 10.480 1.00 85.75 286 PRO A N 1
ATOM 2314 C CA . PRO A 1 286 ? -15.499 -8.456 9.967 1.00 85.75 286 PRO A CA 1
ATOM 2315 C C . PRO A 1 286 ? -14.944 -9.030 8.663 1.00 85.75 286 PRO A C 1
ATOM 2317 O O . PRO A 1 286 ? -14.396 -8.303 7.828 1.00 85.75 286 PRO A O 1
ATOM 2320 N N . LYS A 1 287 ? -15.137 -10.337 8.464 1.00 80.31 287 LYS A N 1
ATOM 2321 C CA . LYS A 1 287 ? -14.907 -10.977 7.163 1.00 80.31 287 LYS A CA 1
ATOM 2322 C C . LYS A 1 287 ? -15.808 -10.359 6.090 1.00 80.31 287 LYS A C 1
ATOM 2324 O O . LYS A 1 287 ? -16.837 -9.755 6.390 1.00 80.31 287 LYS A O 1
ATOM 2329 N N . SER A 1 288 ? -15.380 -10.489 4.836 1.00 66.38 288 SER A N 1
ATOM 2330 C CA . SER A 1 288 ? -15.870 -9.733 3.677 1.00 66.38 288 SER A CA 1
ATOM 2331 C C . SER A 1 288 ? -17.383 -9.767 3.450 1.00 66.38 288 SER A C 1
ATOM 2333 O O . SER A 1 288 ? -17.969 -8.796 2.987 1.00 66.38 288 SER A O 1
ATOM 2335 N N . ASP A 1 289 ? -18.032 -10.860 3.817 1.00 72.12 289 ASP A N 1
ATOM 2336 C CA . ASP A 1 289 ? -19.471 -11.088 3.671 1.00 72.12 289 ASP A CA 1
ATOM 2337 C C . ASP A 1 289 ? -20.301 -10.666 4.895 1.00 72.12 289 ASP A C 1
ATOM 2339 O O . ASP A 1 289 ? -21.530 -10.685 4.859 1.00 72.12 289 ASP A O 1
ATOM 2343 N N . SER A 1 290 ? -19.643 -10.275 5.983 1.00 81.88 290 SER A N 1
ATOM 2344 C CA . SER A 1 290 ? -20.269 -10.121 7.294 1.00 81.88 290 SER A CA 1
ATOM 2345 C C . SER A 1 290 ? -20.494 -8.662 7.699 1.00 81.88 290 SER A C 1
ATOM 2347 O O . SER A 1 290 ? -20.969 -8.410 8.802 1.00 81.88 290 SER A O 1
ATOM 2349 N N . TRP A 1 291 ? -20.171 -7.687 6.846 1.00 86.12 291 TRP A N 1
ATOM 2350 C CA . TRP A 1 291 ? -20.320 -6.260 7.153 1.00 86.12 291 TRP A CA 1
ATOM 2351 C C . TRP A 1 291 ? -21.794 -5.832 7.250 1.00 86.12 291 TRP A C 1
ATOM 2353 O O . TRP A 1 291 ? -22.577 -6.011 6.320 1.00 86.12 291 TRP A O 1
ATOM 2363 N N . ASP A 1 292 ? -22.177 -5.192 8.360 1.00 87.62 292 ASP A N 1
ATOM 2364 C CA . ASP A 1 292 ? -23.490 -4.545 8.511 1.00 87.62 292 ASP A CA 1
ATOM 2365 C C . ASP A 1 292 ? -23.394 -3.060 8.115 1.00 87.62 292 ASP A C 1
ATOM 2367 O O . ASP A 1 292 ? -23.349 -2.163 8.960 1.00 87.62 292 ASP A O 1
ATOM 2371 N N . PHE A 1 293 ? -23.295 -2.790 6.807 1.00 89.44 293 PHE A N 1
ATOM 2372 C CA . PHE A 1 293 ? -23.117 -1.425 6.287 1.00 89.44 293 PHE A CA 1
ATOM 2373 C C . PHE A 1 293 ? -24.225 -0.467 6.743 1.00 89.44 293 PHE A C 1
ATOM 2375 O O . PHE A 1 293 ? -23.945 0.686 7.063 1.00 89.44 293 PHE A O 1
ATOM 2382 N N . GLU A 1 294 ? -25.469 -0.951 6.839 1.00 87.19 294 GLU A N 1
ATOM 2383 C CA . GLU A 1 294 ? -26.609 -0.146 7.285 1.00 87.19 294 GLU A CA 1
ATOM 2384 C C . GLU A 1 294 ? -26.432 0.334 8.733 1.00 87.19 294 GLU A C 1
ATOM 2386 O O . GLU A 1 294 ? -26.751 1.481 9.059 1.00 87.19 294 GLU A O 1
ATOM 2391 N N . PHE A 1 295 ? -25.912 -0.527 9.612 1.00 87.75 295 PHE A N 1
ATOM 2392 C CA . PHE A 1 295 ? -25.590 -0.147 10.981 1.00 87.75 295 PHE A CA 1
ATOM 2393 C C . PHE A 1 295 ? -24.432 0.858 11.040 1.00 87.75 295 PHE A C 1
ATOM 2395 O O . PHE A 1 295 ? -24.548 1.889 11.707 1.00 87.75 295 PHE A O 1
ATOM 2402 N N . ILE A 1 296 ? -23.332 0.589 10.331 1.00 88.06 296 ILE A N 1
ATOM 2403 C CA . ILE A 1 296 ? -22.101 1.392 10.418 1.00 88.06 296 ILE A CA 1
ATOM 2404 C C . ILE A 1 296 ? -22.309 2.799 9.829 1.00 88.06 296 ILE A C 1
ATOM 2406 O O . ILE A 1 296 ? -21.815 3.798 10.370 1.00 88.06 296 ILE A O 1
ATOM 2410 N N . ASP A 1 297 ? -23.101 2.925 8.762 1.00 86.75 297 ASP A N 1
ATOM 2411 C CA . ASP A 1 297 ? -23.430 4.226 8.174 1.00 86.75 297 ASP A CA 1
ATOM 2412 C C . ASP A 1 297 ? -24.204 5.127 9.153 1.00 86.75 297 ASP A C 1
ATOM 2414 O O . ASP A 1 297 ? -23.991 6.344 9.152 1.00 86.75 297 ASP A O 1
ATOM 2418 N N . LYS A 1 298 ? -24.999 4.546 10.066 1.00 86.69 298 LYS A N 1
ATOM 2419 C CA . LYS A 1 298 ? -25.780 5.269 11.092 1.00 86.69 298 LYS A CA 1
ATOM 2420 C C . LYS A 1 298 ? -24.957 5.763 12.294 1.00 86.69 298 LYS A C 1
ATOM 2422 O O . LYS A 1 298 ? -25.488 6.524 13.109 1.00 86.69 298 LYS A O 1
ATOM 2427 N N . ILE A 1 299 ? -23.688 5.363 12.424 1.00 86.31 299 ILE A N 1
ATOM 2428 C CA . ILE A 1 299 ? -22.771 5.848 13.477 1.00 86.31 299 ILE A CA 1
ATOM 2429 C C . ILE A 1 299 ? -22.376 7.299 13.224 1.00 86.31 299 ILE A C 1
ATOM 2431 O O . ILE A 1 299 ? -22.586 8.135 14.135 1.00 86.31 299 ILE A O 1
#

Solvent-accessible surface area (backbone atoms only — not comparable to full-atom values): 16829 Å² total; per-residue (Å²): 144,82,85,82,80,80,83,78,83,78,78,76,77,78,76,74,80,68,50,58,65,59,47,6,67,76,46,43,47,66,84,55,64,84,49,62,15,64,42,58,73,87,78,49,66,67,58,12,38,40,67,40,89,86,81,65,45,46,32,32,24,30,49,25,68,83,72,45,78,47,76,41,62,42,60,47,38,44,41,37,64,69,29,66,45,70,69,57,45,55,50,39,54,52,52,41,32,52,43,62,64,53,81,64,91,60,51,78,65,16,47,33,50,44,52,54,50,53,51,52,54,49,50,54,52,52,52,54,50,48,60,54,45,60,71,67,71,44,64,57,66,48,68,74,54,74,73,62,87,87,42,65,69,59,45,56,52,49,57,48,53,51,51,52,54,54,48,53,44,23,41,50,37,42,30,68,76,36,62,96,47,36,88,49,31,75,22,41,33,30,52,98,92,38,80,70,86,43,35,50,22,42,62,40,28,31,62,47,46,34,17,36,40,88,78,41,46,78,47,61,82,82,34,56,47,81,45,83,56,97,84,29,43,31,48,36,38,49,59,97,86,47,40,38,28,46,32,23,36,80,53,96,78,26,33,32,67,52,25,33,29,50,76,81,49,74,34,70,64,75,35,80,77,48,47,58,64,50,48,51,65,24,45,41,69,49,45,93,89,33,66,45,51,75,61,45,73,72,98

Foldseek 3Di:
DDDPDDDDPPPPPCPPPDDLCNQLQVPADADLPLQFQADDPVVDDCSQWDQDPPVRFIWGWHQWPVRDTDIDGCCRRRHQLVDQDPVSLVRNQVVCCRRVNDGHPCNCSRNNNVVVVVLVVLLVVVVVVLVVQLVVLQLVSLLPDDRDPVCVVVNVVSVVSNVVSLLVLLLVVCCVVCVVCNLQQQAFEAEPVGTPPDGNSLLQSCLSQQAFQVPLDGHDNPQWDWDQDPQGIWTWGDDPNWIKIWHFHDDPSHTYTQFMDTPRDTDRPPCVVVVVVSSCRRRDHHDSVNGPSVSSVVD